Protein AF-A0A960X6C3-F1 (afdb_monomer)

Foldseek 3Di:
DQVVVVVVVPVVQPPLVDPQKDWAWAQDPPPRHIDIDIDGLVVQLVLCVVCVVVLCVQLVDHDRSNPVVVCCRPPPDSSNVSQVVQQQNVCSSLQVDNVQSVVVRVCVVVVPDPPPAPFPPPDDDPPDDPPDPDPDPCALVNPVNDDDGDRVDDDPSVVVVVVVSVVSNVVCHPHPVVVVVSVVSPD

Structure (mmCIF, N/CA/C/O backbone):
data_AF-A0A960X6C3-F1
#
_entry.id   AF-A0A960X6C3-F1
#
loop_
_atom_site.group_PDB
_atom_site.id
_atom_site.type_symbol
_atom_site.label_atom_id
_atom_site.label_alt_id
_atom_site.label_comp_id
_atom_site.label_asym_id
_atom_site.label_entity_id
_atom_site.label_seq_id
_atom_site.pdbx_PDB_ins_code
_atom_site.Cartn_x
_atom_site.Cartn_y
_atom_site.Cartn_z
_atom_site.occupancy
_atom_site.B_iso_or_equiv
_atom_site.auth_seq_id
_atom_site.auth_comp_id
_atom_site.auth_asym_id
_atom_site.auth_atom_id
_atom_site.pdbx_PDB_model_num
ATOM 1 N N . GLU A 1 1 ? 10.148 21.134 8.099 1.00 55.72 1 GLU A N 1
ATOM 2 C CA . GLU A 1 1 ? 11.038 20.926 6.929 1.00 55.72 1 GLU A CA 1
ATOM 3 C C . GLU A 1 1 ? 10.458 19.897 5.958 1.00 55.72 1 GLU A C 1
ATOM 5 O O . GLU A 1 1 ? 10.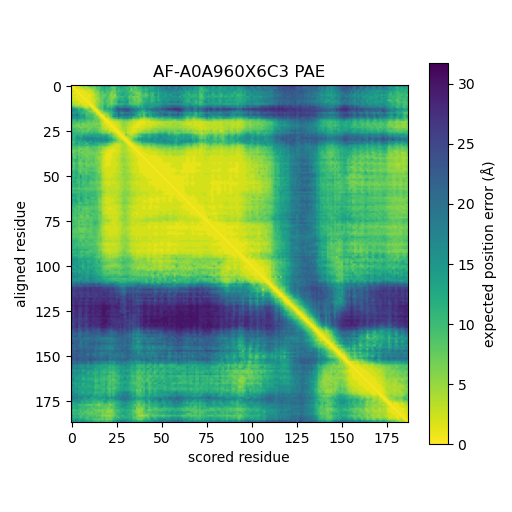271 20.234 4.797 1.00 55.72 1 GLU A O 1
ATOM 10 N N . HIS A 1 2 ? 10.071 18.706 6.432 1.00 54.97 2 HIS A N 1
ATOM 11 C CA . HIS A 1 2 ? 9.421 17.662 5.621 1.00 54.97 2 HIS A CA 1
ATOM 12 C C . HIS A 1 2 ? 8.163 18.127 4.865 1.00 54.97 2 HIS A C 1
ATOM 14 O O . HIS A 1 2 ? 8.056 17.866 3.671 1.00 54.97 2 HIS A O 1
ATOM 20 N N . ASP A 1 3 ? 7.277 18.891 5.507 1.00 64.12 3 ASP A N 1
ATOM 21 C CA . ASP A 1 3 ? 6.064 19.421 4.865 1.00 64.12 3 ASP A CA 1
ATOM 22 C C . ASP A 1 3 ? 6.395 20.343 3.689 1.00 64.12 3 ASP A C 1
ATOM 24 O O . ASP A 1 3 ? 5.756 20.289 2.645 1.00 64.12 3 ASP A O 1
ATOM 28 N N . LYS A 1 4 ? 7.444 21.162 3.827 1.00 69.81 4 LYS A N 1
ATOM 29 C CA . LYS A 1 4 ? 7.881 22.086 2.776 1.00 69.81 4 LYS A CA 1
ATOM 30 C C . LYS A 1 4 ? 8.444 21.327 1.571 1.00 69.81 4 LYS A C 1
ATOM 32 O O . LYS A 1 4 ? 8.110 21.664 0.442 1.00 69.81 4 LYS A O 1
ATOM 37 N N . ILE A 1 5 ? 9.226 20.273 1.818 1.00 68.75 5 ILE A N 1
ATOM 38 C CA . ILE A 1 5 ? 9.758 19.381 0.774 1.00 68.75 5 ILE A CA 1
ATOM 39 C C . ILE A 1 5 ? 8.616 18.652 0.050 1.00 68.75 5 ILE A C 1
ATOM 41 O O . ILE A 1 5 ? 8.628 18.555 -1.175 1.00 68.75 5 ILE A O 1
ATOM 45 N N . TRP A 1 6 ? 7.612 18.171 0.791 1.00 64.56 6 TRP A N 1
ATOM 46 C CA . TRP A 1 6 ? 6.428 17.536 0.210 1.00 64.56 6 TRP A CA 1
ATOM 47 C C . TRP A 1 6 ? 5.637 18.504 -0.676 1.00 64.56 6 TRP A C 1
ATOM 49 O O . TRP A 1 6 ? 5.315 18.169 -1.813 1.00 64.56 6 TRP A O 1
ATOM 59 N N . GLN A 1 7 ? 5.384 19.725 -0.195 1.00 69.00 7 GLN A N 1
ATOM 60 C CA . GLN A 1 7 ? 4.676 20.754 -0.961 1.00 69.00 7 GLN A CA 1
ATOM 61 C C . GLN A 1 7 ? 5.445 21.169 -2.222 1.00 69.00 7 GLN A C 1
ATOM 63 O O .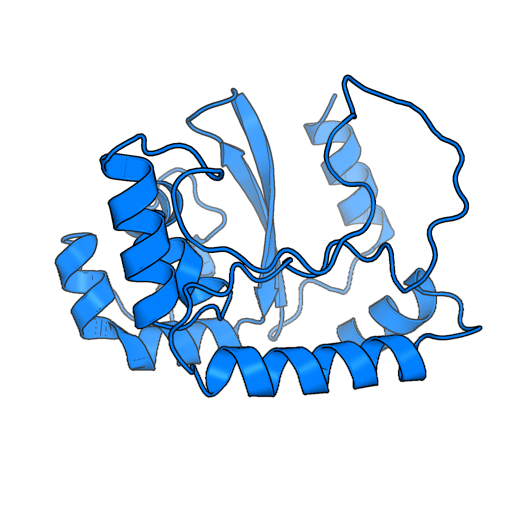 GLN A 1 7 ? 4.855 21.276 -3.294 1.00 69.00 7 GLN A O 1
ATOM 68 N N . GLU A 1 8 ? 6.767 21.340 -2.136 1.00 71.50 8 GLU A N 1
ATOM 69 C CA . GLU A 1 8 ? 7.608 21.606 -3.310 1.00 71.50 8 GLU A CA 1
ATOM 70 C C . GLU A 1 8 ? 7.569 20.453 -4.318 1.00 71.50 8 GLU A C 1
ATOM 72 O O . GLU A 1 8 ? 7.511 20.691 -5.524 1.00 71.50 8 GLU A O 1
ATOM 77 N N . TRP A 1 9 ? 7.576 19.200 -3.863 1.00 66.00 9 TRP A N 1
ATOM 78 C CA . TRP A 1 9 ? 7.490 18.056 -4.765 1.00 66.00 9 TRP A CA 1
ATOM 79 C C . TRP A 1 9 ? 6.109 17.939 -5.421 1.00 66.00 9 TRP A C 1
ATOM 81 O O . TRP A 1 9 ? 6.041 17.716 -6.632 1.00 66.00 9 TRP A O 1
ATOM 91 N N . ASN A 1 10 ? 5.033 18.161 -4.663 1.00 66.88 10 ASN A N 1
ATOM 92 C CA . ASN A 1 10 ? 3.665 18.155 -5.174 1.00 66.88 10 ASN A CA 1
ATOM 93 C C . ASN A 1 10 ? 3.485 19.241 -6.249 1.00 66.88 10 ASN A C 1
ATOM 95 O O . ASN A 1 10 ? 3.128 18.943 -7.383 1.00 66.88 10 ASN A O 1
ATOM 99 N N . ASN A 1 11 ? 3.881 20.482 -5.955 1.00 67.62 11 ASN A N 1
ATOM 100 C CA . ASN A 1 11 ? 3.757 21.608 -6.888 1.00 67.62 11 ASN A CA 1
ATOM 101 C C . ASN A 1 11 ? 4.542 21.421 -8.199 1.00 67.62 11 ASN A C 1
ATOM 103 O O . ASN A 1 11 ? 4.162 21.980 -9.223 1.00 67.62 11 ASN A O 1
ATOM 10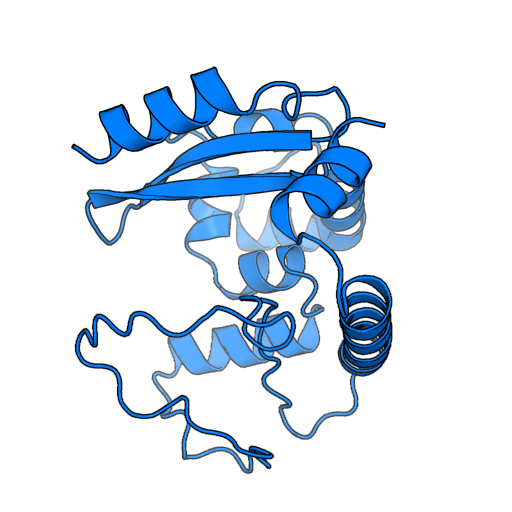7 N N . ASN A 1 12 ? 5.624 20.637 -8.182 1.00 66.31 12 ASN A N 1
ATOM 108 C CA . ASN A 1 12 ? 6.510 20.453 -9.334 1.00 66.31 12 ASN A CA 1
ATOM 109 C C . ASN A 1 12 ? 6.249 19.177 -10.155 1.00 66.31 12 ASN A C 1
ATOM 111 O O . ASN A 1 12 ? 6.861 19.023 -11.212 1.00 66.31 12 ASN A O 1
ATOM 115 N N . ASN A 1 13 ? 5.419 18.235 -9.687 1.00 59.94 13 ASN A N 1
ATOM 116 C CA . ASN A 1 13 ? 5.221 16.939 -10.363 1.00 59.94 13 ASN A CA 1
ATOM 117 C C . ASN A 1 13 ? 3.735 16.551 -10.547 1.00 59.94 13 ASN A C 1
ATOM 119 O O . ASN A 1 13 ? 3.434 15.391 -10.827 1.00 59.94 13 ASN A O 1
ATOM 123 N N . LEU A 1 14 ? 2.804 17.504 -10.430 1.00 55.22 14 LEU A N 1
ATOM 124 C CA . LEU A 1 14 ? 1.385 17.316 -10.758 1.00 55.22 14 LEU A CA 1
ATOM 125 C C . LEU A 1 14 ? 1.202 17.312 -12.285 1.00 55.22 14 LEU A C 1
ATOM 127 O O . LEU A 1 14 ? 1.445 18.323 -12.943 1.00 55.22 14 LEU A O 1
ATOM 131 N N . PRO A 1 15 ? 0.809 16.155 -12.840 1.00 56.41 15 PRO A N 1
ATOM 132 C CA . PRO A 1 15 ? -0.613 15.828 -12.807 1.00 56.41 15 PRO A CA 1
ATOM 133 C C . PRO A 1 15 ? -0.892 14.381 -12.368 1.00 56.41 15 PRO A C 1
ATOM 135 O O . PRO A 1 15 ? -1.866 13.783 -12.806 1.00 56.41 15 PRO A O 1
ATOM 138 N N . ILE A 1 16 ? -0.050 13.798 -11.505 1.00 57.88 16 ILE A N 1
ATOM 139 C CA . ILE A 1 16 ? -0.237 12.404 -11.056 1.00 57.88 16 ILE A CA 1
ATOM 140 C C . ILE A 1 16 ? -1.559 12.225 -10.284 1.00 57.88 16 ILE A C 1
ATOM 142 O O . ILE A 1 16 ? -2.129 11.140 -10.307 1.00 57.88 16 ILE A O 1
ATOM 146 N N . ASN A 1 17 ? -2.083 13.281 -9.649 1.00 57.31 17 ASN A N 1
ATOM 147 C CA . ASN A 1 17 ? -3.384 13.238 -8.982 1.00 57.31 17 ASN A CA 1
ATOM 148 C C . ASN A 1 17 ? -4.507 13.264 -10.038 1.00 57.31 17 ASN A C 1
ATOM 150 O O . ASN A 1 17 ? -4.992 14.321 -10.444 1.00 57.31 17 ASN A O 1
ATOM 154 N N . SER A 1 18 ? -4.846 12.079 -10.534 1.00 64.44 18 SER A N 1
ATOM 155 C CA . SER A 1 18 ? -5.830 11.817 -11.586 1.00 64.44 18 SER A CA 1
ATOM 156 C C . SER A 1 18 ? -6.917 10.888 -11.042 1.00 64.44 18 SER A C 1
ATOM 158 O O . SER A 1 18 ? -6.800 10.375 -9.934 1.00 64.44 18 SER A O 1
ATOM 160 N N . GLN A 1 19 ? -7.965 10.600 -11.823 1.00 67.00 19 GLN A N 1
ATOM 161 C CA . GLN A 1 19 ? -8.976 9.606 -11.421 1.00 67.00 19 GLN A CA 1
ATOM 162 C C . GLN A 1 19 ? -8.373 8.221 -11.104 1.00 67.00 19 GLN A C 1
ATOM 164 O O . GLN A 1 19 ? -8.983 7.443 -10.374 1.00 67.00 19 GLN A O 1
ATOM 169 N N . ALA A 1 20 ? -7.194 7.902 -11.650 1.00 81.19 20 ALA A N 1
ATOM 170 C CA . ALA A 1 20 ? -6.561 6.596 -11.502 1.00 81.19 20 ALA A CA 1
ATOM 171 C C . ALA A 1 20 ? -5.556 6.517 -10.344 1.00 81.19 20 ALA A C 1
ATOM 173 O O . ALA A 1 20 ? -5.268 5.411 -9.884 1.00 81.19 20 ALA A O 1
ATOM 174 N N . TYR A 1 21 ? -5.021 7.645 -9.866 1.00 85.00 21 TYR A N 1
ATOM 175 C CA . TYR A 1 21 ? -3.950 7.644 -8.872 1.00 85.00 21 TYR A CA 1
ATOM 176 C C . TYR A 1 21 ? -4.149 8.705 -7.794 1.00 85.00 21 TYR A C 1
ATOM 178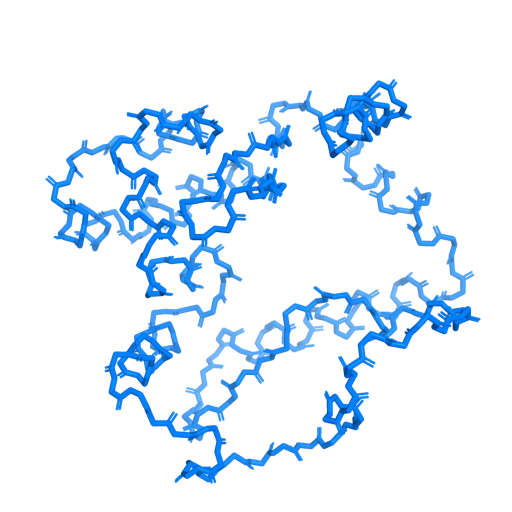 O O . TYR A 1 21 ? -4.384 9.872 -8.098 1.00 85.00 21 TYR A O 1
ATOM 186 N N . ILE A 1 22 ? -3.962 8.298 -6.538 1.00 84.94 22 ILE A N 1
ATOM 187 C CA . ILE A 1 22 ? -3.914 9.187 -5.376 1.00 84.94 22 ILE A CA 1
ATOM 188 C C . ILE A 1 22 ? -2.481 9.249 -4.873 1.00 84.94 22 ILE A C 1
ATOM 190 O O . ILE A 1 22 ? -1.810 8.236 -4.680 1.00 84.94 22 ILE A O 1
ATOM 194 N N . LEU A 1 23 ? -2.029 10.468 -4.622 1.00 84.69 23 LEU A N 1
ATOM 195 C CA . LEU A 1 23 ? -0.720 10.763 -4.077 1.00 84.69 23 LEU A CA 1
ATOM 196 C C . LEU A 1 23 ? -0.906 11.694 -2.886 1.00 84.69 23 LEU A C 1
ATOM 198 O O . LEU A 1 23 ? -1.291 12.850 -3.041 1.00 84.69 23 LEU A O 1
ATOM 202 N N . THR A 1 24 ? -0.678 11.172 -1.688 1.00 85.50 24 THR A N 1
ATOM 203 C CA . THR A 1 24 ? -0.960 11.876 -0.437 1.00 85.50 24 THR A CA 1
ATOM 204 C C . THR A 1 24 ? 0.134 11.628 0.593 1.00 85.50 24 THR A C 1
ATOM 206 O O . THR A 1 24 ? 1.012 10.790 0.400 1.00 85.50 24 THR A O 1
ATOM 209 N N . ALA A 1 25 ? 0.110 12.380 1.684 1.00 84.56 25 ALA A N 1
ATOM 210 C CA . ALA A 1 25 ? 0.976 12.160 2.828 1.00 84.56 25 ALA A CA 1
ATOM 211 C C . ALA A 1 25 ? 0.121 12.086 4.089 1.00 84.56 25 ALA A C 1
ATOM 213 O O . ALA A 1 25 ? -0.821 12.858 4.252 1.00 84.56 25 ALA A O 1
ATOM 214 N N . ARG A 1 26 ? 0.475 11.171 4.988 1.00 84.44 26 ARG A N 1
ATOM 215 C CA . ARG A 1 26 ? -0.184 10.996 6.286 1.00 84.44 26 ARG A CA 1
ATOM 216 C C . ARG A 1 26 ? 0.833 11.012 7.414 1.00 84.44 26 ARG A C 1
ATOM 218 O O . ARG A 1 26 ? 2.010 10.718 7.199 1.00 84.44 26 ARG A O 1
ATOM 225 N N . ALA A 1 27 ? 0.394 11.358 8.617 1.00 78.81 27 ALA A N 1
ATOM 226 C CA . ALA A 1 27 ? 1.267 11.309 9.780 1.00 78.81 27 ALA A CA 1
ATOM 227 C C . ALA A 1 27 ? 1.540 9.844 10.158 1.00 78.81 27 ALA A C 1
ATOM 229 O O . ALA A 1 27 ? 0.634 9.014 10.194 1.00 78.81 27 ALA A O 1
ATOM 230 N N . SER A 1 28 ? 2.804 9.512 10.414 1.00 68.56 28 SER A N 1
ATOM 231 C CA . SER A 1 28 ? 3.178 8.232 11.008 1.00 68.56 28 SER A CA 1
ATOM 232 C C . SER A 1 28 ? 2.970 8.306 12.516 1.00 68.56 28 SER A C 1
ATOM 234 O O . SER A 1 28 ? 3.645 9.089 13.193 1.00 68.56 28 SER A O 1
ATOM 236 N N . ASN A 1 29 ? 2.105 7.435 13.037 1.00 60.00 29 ASN A N 1
ATOM 237 C CA . ASN A 1 29 ? 1.846 7.310 14.474 1.00 60.00 29 ASN A CA 1
ATOM 238 C C . ASN A 1 29 ? 3.117 6.931 15.260 1.00 60.00 29 ASN A C 1
ATOM 240 O O . ASN A 1 29 ? 3.277 7.325 16.410 1.00 60.00 29 ASN A O 1
ATOM 244 N N . CYS A 1 30 ? 4.065 6.228 14.629 1.00 53.41 30 CYS A N 1
ATOM 245 C CA . CYS A 1 30 ? 5.245 5.682 15.307 1.00 53.41 30 CYS A CA 1
ATOM 246 C C . CYS A 1 30 ? 6.453 6.630 15.359 1.00 53.41 30 CYS A C 1
ATOM 248 O O . CYS A 1 30 ? 7.343 6.437 16.181 1.00 53.41 30 CYS A O 1
ATOM 250 N N . SER A 1 31 ? 6.551 7.607 14.452 1.00 57.66 31 SER A N 1
ATOM 251 C CA . SER A 1 31 ? 7.806 8.355 14.252 1.00 57.66 31 SER A CA 1
ATOM 252 C C . SER A 1 31 ? 7.657 9.873 14.203 1.00 57.66 31 SER A C 1
ATOM 254 O O . SER A 1 31 ? 8.667 10.572 14.103 1.00 57.66 31 SER A O 1
ATOM 256 N N . GLY A 1 32 ? 6.424 10.396 14.223 1.00 61.78 32 GLY A N 1
ATOM 257 C CA . GLY A 1 32 ? 6.154 11.823 14.010 1.00 61.78 32 GLY A CA 1
ATOM 258 C C . GLY A 1 32 ? 6.572 12.325 12.620 1.00 61.78 32 GLY A C 1
ATOM 259 O O . GLY A 1 32 ? 6.615 13.530 12.382 1.00 61.78 32 GLY A O 1
ATOM 260 N N . ARG A 1 33 ? 6.917 11.416 11.698 1.00 69.81 33 ARG A N 1
ATOM 261 C CA . ARG A 1 33 ? 7.299 11.724 10.315 1.00 69.81 33 ARG A CA 1
ATOM 262 C C . ARG A 1 33 ? 6.095 11.593 9.395 1.00 69.81 33 ARG A C 1
ATOM 264 O O . ARG A 1 33 ? 5.197 10.794 9.647 1.00 69.81 33 ARG A O 1
ATOM 271 N N . LEU A 1 34 ? 6.108 12.334 8.294 1.00 70.12 34 LEU A N 1
ATOM 272 C CA . LEU A 1 34 ? 5.155 12.119 7.214 1.00 70.12 34 LEU A CA 1
ATOM 273 C C . LEU A 1 34 ? 5.526 10.862 6.424 1.00 70.12 34 LEU A C 1
ATOM 275 O O . LEU A 1 34 ? 6.668 10.703 5.991 1.00 70.12 34 LEU A O 1
ATOM 279 N N . MET A 1 35 ? 4.541 9.997 6.219 1.00 77.19 35 MET A N 1
ATOM 280 C CA . MET A 1 35 ? 4.597 8.875 5.296 1.00 77.19 35 MET A CA 1
ATOM 281 C C . MET A 1 35 ? 3.917 9.286 3.993 1.00 77.19 35 MET A C 1
ATOM 283 O O . MET A 1 35 ? 2.732 9.615 3.988 1.00 77.19 35 MET A O 1
ATOM 287 N N . GLY A 1 36 ? 4.673 9.271 2.895 1.00 79.12 36 GLY A N 1
ATOM 288 C CA . GLY A 1 36 ? 4.120 9.434 1.554 1.00 79.12 36 GLY A CA 1
ATOM 289 C C . GLY A 1 36 ? 3.409 8.158 1.114 1.00 79.12 36 GLY A C 1
ATOM 290 O O . GLY A 1 36 ? 3.930 7.061 1.299 1.00 79.12 36 GLY A O 1
ATOM 291 N N . VAL A 1 37 ? 2.227 8.311 0.533 1.00 82.12 37 VAL A N 1
ATOM 292 C CA . VAL A 1 37 ? 1.370 7.228 0.061 1.00 82.12 37 VAL A CA 1
ATOM 293 C C . VAL A 1 37 ? 1.039 7.491 -1.402 1.00 82.12 37 VAL A C 1
ATOM 295 O O . VAL A 1 37 ? 0.523 8.552 -1.752 1.00 82.12 37 VAL A O 1
ATOM 298 N N . PHE A 1 38 ? 1.353 6.520 -2.253 1.00 85.19 38 PHE A N 1
ATOM 299 C CA . PHE A 1 38 ? 1.041 6.547 -3.675 1.00 85.19 38 PHE A CA 1
ATOM 300 C C . PHE A 1 38 ? 0.215 5.316 -4.034 1.00 85.19 38 PHE A C 1
ATOM 302 O O . PHE A 1 38 ? 0.632 4.191 -3.767 1.00 85.19 38 PHE A O 1
ATOM 309 N N . VAL A 1 39 ? -0.973 5.534 -4.589 1.00 86.06 39 VAL A N 1
ATOM 310 C CA . VAL A 1 39 ? -2.011 4.511 -4.733 1.00 86.06 39 VAL A CA 1
ATOM 311 C C . VAL A 1 39 ? -2.555 4.545 -6.148 1.00 86.06 39 VAL A C 1
ATOM 313 O O . VAL A 1 39 ? -2.957 5.599 -6.627 1.00 86.06 39 VAL A O 1
ATOM 316 N N . ASN A 1 40 ? -2.625 3.382 -6.790 1.00 88.75 40 ASN A N 1
ATOM 317 C CA . ASN A 1 40 ? -3.475 3.166 -7.957 1.00 88.75 40 ASN A CA 1
ATOM 318 C C . ASN A 1 40 ? -4.893 2.844 -7.458 1.00 88.75 40 ASN A C 1
ATOM 320 O O . ASN A 1 40 ? -5.101 1.809 -6.822 1.00 88.75 40 ASN A O 1
ATOM 324 N N . VAL A 1 41 ? -5.848 3.741 -7.709 1.00 88.81 41 VAL A N 1
ATOM 325 C CA . VAL A 1 41 ? -7.214 3.671 -7.169 1.00 88.81 41 VAL A CA 1
ATOM 326 C C . VAL A 1 41 ? -7.955 2.421 -7.657 1.00 88.81 41 VAL A C 1
ATOM 328 O O . VAL A 1 41 ? -8.409 1.663 -6.799 1.00 88.81 41 VAL A O 1
ATOM 331 N N . PRO A 1 42 ? -8.036 2.117 -8.972 1.00 88.56 42 PRO A N 1
ATOM 332 C CA . PRO A 1 42 ? -8.677 0.886 -9.441 1.00 88.56 42 PRO A CA 1
ATOM 333 C C . PRO A 1 42 ? -8.103 -0.385 -8.810 1.00 88.56 42 PRO A C 1
ATOM 335 O O . PRO A 1 42 ? -8.856 -1.260 -8.385 1.00 88.56 42 PRO A O 1
ATOM 338 N N . ASN A 1 43 ? -6.774 -0.479 -8.712 1.00 88.38 43 ASN A N 1
ATOM 339 C CA . ASN A 1 43 ? -6.117 -1.647 -8.136 1.00 88.38 43 ASN A CA 1
ATOM 340 C C . ASN A 1 43 ? -6.383 -1.770 -6.630 1.00 88.38 43 ASN A C 1
ATOM 342 O O . ASN A 1 43 ? -6.644 -2.863 -6.137 1.00 88.38 43 ASN A O 1
ATOM 346 N N . MET A 1 44 ? -6.369 -0.652 -5.902 1.00 92.69 44 MET A N 1
ATOM 347 C CA . MET A 1 44 ? -6.688 -0.637 -4.475 1.00 92.69 44 MET A CA 1
ATOM 348 C C . MET A 1 44 ? -8.132 -1.083 -4.223 1.00 92.69 44 MET A C 1
ATOM 350 O O . MET A 1 44 ? -8.363 -1.951 -3.385 1.00 92.69 44 MET A O 1
ATOM 354 N N . ILE A 1 45 ? -9.093 -0.558 -4.993 1.00 93.25 45 ILE A N 1
ATOM 355 C CA . ILE A 1 45 ? -10.499 -0.982 -4.923 1.00 93.25 45 ILE A CA 1
ATOM 356 C C . ILE A 1 45 ? -10.612 -2.484 -5.198 1.00 93.25 45 ILE A C 1
ATOM 358 O O . ILE A 1 45 ? -11.321 -3.184 -4.476 1.00 93.25 45 ILE A O 1
ATOM 362 N N . TYR A 1 46 ? -9.907 -2.992 -6.213 1.00 92.81 46 TYR A N 1
ATOM 363 C CA . TYR A 1 46 ? -9.900 -4.415 -6.544 1.00 92.81 46 TYR A CA 1
ATOM 364 C C . TYR A 1 46 ? -9.376 -5.277 -5.386 1.00 92.81 46 TYR A C 1
ATOM 366 O O . TYR A 1 46 ? -10.063 -6.210 -4.970 1.00 92.81 46 TYR A O 1
ATOM 374 N N . ILE A 1 47 ? -8.211 -4.942 -4.819 1.00 92.38 47 ILE A N 1
ATOM 375 C CA . ILE A 1 47 ? -7.611 -5.686 -3.698 1.00 92.38 47 ILE A CA 1
ATOM 376 C C . ILE A 1 47 ? -8.533 -5.665 -2.474 1.00 92.38 47 ILE A C 1
ATOM 378 O O . ILE A 1 47 ? -8.773 -6.713 -1.869 1.00 92.38 47 ILE A O 1
ATOM 382 N N . LEU A 1 48 ? -9.079 -4.497 -2.130 1.00 95.69 48 LEU A N 1
ATOM 383 C CA . LEU A 1 48 ? -10.008 -4.338 -1.013 1.00 95.69 48 LEU A CA 1
ATOM 384 C C . LEU A 1 48 ? -11.310 -5.113 -1.232 1.00 95.69 48 LEU A C 1
ATOM 386 O O . LEU A 1 48 ? -11.822 -5.711 -0.294 1.00 95.69 48 LEU A O 1
ATOM 390 N N . SER A 1 49 ? -11.825 -5.150 -2.461 1.00 95.25 49 SER A N 1
ATOM 391 C CA . SER A 1 49 ? -13.029 -5.918 -2.802 1.00 95.25 49 SER A CA 1
ATOM 392 C C . SER A 1 49 ? -12.780 -7.423 -2.702 1.00 95.25 49 SER A C 1
ATOM 394 O O . SER A 1 49 ? -13.602 -8.151 -2.150 1.00 95.25 49 SER A O 1
ATOM 396 N N . LEU A 1 50 ? -11.628 -7.890 -3.193 1.00 94.31 50 LEU A N 1
ATOM 397 C CA . LEU A 1 50 ? -11.240 -9.299 -3.143 1.00 94.31 50 LEU A CA 1
ATOM 398 C C . LEU A 1 50 ? -11.072 -9.795 -1.697 1.00 94.31 50 LEU A C 1
ATOM 400 O O . LEU A 1 50 ? -11.429 -10.929 -1.390 1.00 94.31 50 LEU A O 1
ATOM 404 N N . ASN A 1 51 ? -10.576 -8.930 -0.809 1.00 94.69 51 ASN A N 1
ATOM 405 C CA . ASN A 1 51 ? -10.280 -9.249 0.589 1.00 94.69 51 ASN A CA 1
ATOM 406 C C . ASN A 1 51 ? -11.272 -8.606 1.577 1.00 94.69 51 ASN A C 1
ATOM 408 O O . ASN A 1 51 ? -10.970 -8.487 2.763 1.00 94.69 51 ASN A O 1
ATOM 412 N N . HIS A 1 52 ? -12.459 -8.198 1.117 1.00 96.19 52 HIS A N 1
ATOM 413 C CA . HIS A 1 52 ? -13.373 -7.320 1.866 1.00 96.19 52 HIS A CA 1
ATOM 414 C C . HIS A 1 52 ? -13.686 -7.826 3.279 1.00 96.19 52 HIS A C 1
ATOM 416 O O . HIS A 1 52 ? -13.404 -7.148 4.265 1.00 96.19 52 HIS A O 1
ATOM 422 N N . LYS A 1 53 ? -14.142 -9.079 3.388 1.00 96.12 53 LYS A N 1
ATOM 423 C CA . LYS A 1 53 ? -14.473 -9.716 4.675 1.00 96.12 53 LYS A CA 1
ATOM 424 C C . LYS A 1 53 ? -13.283 -9.822 5.624 1.00 96.12 53 LYS A C 1
ATOM 426 O O . LYS A 1 53 ? -13.462 -9.757 6.836 1.00 96.12 53 LYS A O 1
ATOM 431 N N . LEU A 1 54 ? -12.086 -10.042 5.081 1.00 95.38 54 LEU A N 1
ATOM 432 C CA . LEU A 1 54 ? -10.872 -10.129 5.883 1.00 95.38 54 LEU A CA 1
ATOM 433 C C . LEU A 1 54 ? -10.558 -8.760 6.489 1.00 95.38 54 LEU A C 1
ATOM 435 O O . LEU A 1 54 ? -10.347 -8.663 7.691 1.00 95.38 54 LEU A O 1
ATOM 439 N N . PHE A 1 55 ? -10.605 -7.701 5.683 1.00 97.00 55 PHE A N 1
ATOM 440 C CA . PHE A 1 55 ? -10.376 -6.342 6.167 1.00 97.00 55 PHE A CA 1
ATOM 441 C C . PHE A 1 55 ? -11.426 -5.910 7.197 1.00 97.00 55 PHE A C 1
ATOM 443 O O . PHE A 1 55 ? -11.045 -5.378 8.237 1.00 97.00 55 PHE A O 1
ATOM 450 N N . GLU A 1 56 ? -12.719 -6.181 6.982 1.00 97.50 56 GLU A N 1
ATOM 451 C CA . GLU A 1 56 ? -13.752 -5.865 7.986 1.00 97.50 56 GLU A CA 1
ATOM 452 C C . GLU A 1 56 ? -13.515 -6.618 9.302 1.00 97.50 56 GLU A C 1
ATOM 454 O O . GLU A 1 56 ? -13.650 -6.047 10.381 1.00 97.50 56 GLU A O 1
ATOM 459 N N . LYS A 1 57 ? -13.111 -7.891 9.226 1.00 96.94 57 LYS A N 1
ATOM 460 C CA . LYS A 1 57 ? -12.818 -8.709 10.407 1.00 96.94 57 LYS A CA 1
ATOM 461 C C . LYS A 1 57 ? -11.616 -8.183 11.192 1.00 96.94 57 LYS A C 1
ATOM 463 O O . LYS A 1 57 ? -11.692 -8.091 12.412 1.00 96.94 57 LYS A O 1
ATOM 468 N N . GLU A 1 58 ? -10.511 -7.890 10.511 1.00 93.88 58 GLU A N 1
ATOM 469 C CA . GLU A 1 58 ? -9.251 -7.510 11.163 1.00 93.88 58 GLU A CA 1
ATOM 470 C C . GLU A 1 58 ? -9.253 -6.044 11.631 1.00 93.88 58 GLU A C 1
ATOM 472 O O . GLU A 1 58 ? -8.571 -5.711 12.596 1.00 93.88 58 GLU A O 1
ATOM 477 N N . THR A 1 59 ? -10.029 -5.164 10.986 1.00 95.75 59 THR A N 1
ATOM 478 C CA . THR A 1 59 ? -10.179 -3.759 11.416 1.00 95.75 59 THR A CA 1
ATOM 479 C C . THR A 1 59 ? -11.355 -3.543 12.370 1.00 95.75 59 THR A C 1
ATOM 481 O O . THR A 1 59 ? -11.357 -2.574 13.122 1.00 95.75 59 THR A O 1
ATOM 484 N N . GLY A 1 60 ? -12.372 -4.410 12.338 1.00 96.19 60 GLY A N 1
ATOM 485 C CA . GLY A 1 60 ? -13.642 -4.198 13.040 1.00 96.19 60 GLY A CA 1
ATOM 486 C C . GLY A 1 60 ? -14.524 -3.106 12.421 1.00 96.19 60 GLY A C 1
ATOM 487 O O . GLY A 1 60 ? -15.562 -2.770 12.992 1.00 96.19 60 GLY A O 1
ATOM 488 N N . VAL A 1 61 ? -14.132 -2.551 11.271 1.00 96.50 61 VAL A N 1
ATOM 489 C CA . VAL A 1 61 ? -14.817 -1.444 10.595 1.00 96.50 61 VAL A CA 1
ATOM 490 C C . VAL A 1 61 ? -15.497 -1.968 9.338 1.00 96.50 61 VAL A C 1
ATOM 492 O O . VAL A 1 61 ? -14.844 -2.556 8.478 1.00 96.50 61 VAL A O 1
ATOM 495 N N . SER A 1 62 ? -16.804 -1.726 9.205 1.00 96.75 62 SER A N 1
ATOM 496 C CA . SER A 1 62 ? -17.494 -1.964 7.935 1.00 96.75 62 SER A CA 1
ATOM 497 C C . SER A 1 62 ? -17.229 -0.820 6.965 1.00 96.75 62 SER A C 1
ATOM 499 O O . SER A 1 62 ? -17.283 0.350 7.348 1.00 96.75 62 SER A O 1
ATOM 501 N N . PHE A 1 63 ? -16.931 -1.152 5.713 1.00 97.12 63 PHE A N 1
ATOM 502 C CA . PHE A 1 63 ? -16.528 -0.168 4.714 1.00 97.12 63 PHE A CA 1
ATOM 503 C C . PHE A 1 63 ? -16.975 -0.561 3.305 1.00 97.12 63 PHE A C 1
ATOM 505 O O . PHE A 1 63 ? -17.178 -1.736 2.994 1.00 97.12 63 PHE A O 1
ATOM 512 N N . ASP A 1 64 ? -17.071 0.437 2.427 1.00 96.44 64 ASP A N 1
ATOM 513 C CA . ASP A 1 64 ? -17.222 0.241 0.986 1.00 96.44 64 ASP A CA 1
ATOM 514 C C . ASP A 1 64 ? -15.852 0.449 0.310 1.00 96.44 64 ASP A C 1
ATOM 516 O O . ASP A 1 64 ? -15.297 1.552 0.403 1.00 96.44 64 ASP A O 1
ATOM 520 N N . PRO A 1 65 ? -15.296 -0.569 -0.383 1.00 94.81 65 PRO A N 1
ATOM 521 C CA . PRO A 1 65 ? -14.016 -0.471 -1.080 1.00 94.81 65 PRO A CA 1
ATOM 522 C C . PRO A 1 65 ? -13.890 0.737 -2.008 1.00 94.81 65 PRO A C 1
ATOM 524 O O . PRO A 1 65 ? -12.795 1.266 -2.165 1.00 94.81 65 PRO A O 1
ATOM 527 N N . LYS A 1 66 ? -14.988 1.181 -2.628 1.00 91.81 66 LYS A N 1
ATOM 528 C CA . LYS A 1 66 ? -14.978 2.297 -3.574 1.00 91.81 66 LYS A CA 1
ATOM 529 C C . LYS A 1 66 ? -14.738 3.634 -2.879 1.00 91.81 66 LYS A C 1
ATOM 531 O O . LYS A 1 66 ? -13.991 4.453 -3.403 1.00 91.81 66 LYS A O 1
ATOM 536 N N . PHE A 1 67 ? -15.369 3.849 -1.729 1.00 93.69 67 PHE A N 1
ATOM 537 C CA . PHE A 1 67 ? -15.317 5.129 -1.020 1.00 93.69 67 PHE A CA 1
ATOM 538 C C . PHE A 1 67 ? -14.148 5.199 -0.042 1.00 93.69 67 PHE A C 1
ATOM 540 O O . PHE A 1 67 ? -13.521 6.246 0.089 1.00 93.69 67 PHE A O 1
ATOM 547 N N . ILE A 1 68 ? -13.787 4.076 0.586 1.00 95.56 68 ILE A N 1
ATOM 548 C CA . ILE A 1 68 ? -12.745 4.074 1.615 1.00 95.56 68 ILE A CA 1
ATOM 549 C C . ILE A 1 68 ? -11.385 4.521 1.067 1.00 95.56 68 ILE A C 1
ATOM 551 O O . ILE A 1 68 ? -10.599 5.130 1.783 1.00 95.56 68 ILE A O 1
ATOM 555 N N . VAL A 1 69 ? -11.100 4.272 -0.215 1.00 92.69 69 VAL A N 1
ATOM 556 C CA . VAL A 1 69 ? -9.828 4.647 -0.858 1.00 92.69 69 VAL A CA 1
ATOM 557 C C . VAL A 1 69 ? -9.613 6.160 -0.881 1.00 92.69 69 VAL A C 1
ATOM 559 O O . VAL A 1 69 ? -8.472 6.611 -0.777 1.00 92.69 69 VAL A O 1
ATOM 562 N N . GLU A 1 70 ? -10.683 6.952 -0.945 1.00 89.62 70 GLU A N 1
ATOM 563 C CA . GLU A 1 70 ? -10.599 8.416 -0.917 1.00 89.62 70 GLU A CA 1
ATOM 564 C C . GLU A 1 70 ? -10.113 8.934 0.448 1.00 89.62 70 GLU A C 1
ATOM 566 O O . GLU A 1 70 ? -9.482 9.988 0.538 1.00 89.62 70 GLU A O 1
ATOM 571 N N . GLU A 1 71 ? -10.317 8.156 1.514 1.00 92.56 71 GLU A N 1
ATOM 572 C CA . GLU A 1 71 ? -9.933 8.514 2.879 1.00 92.56 71 GLU A CA 1
ATOM 573 C C . GLU A 1 71 ? -8.480 8.174 3.232 1.00 92.56 71 GLU A C 1
ATOM 575 O O . GLU A 1 71 ? -8.046 8.452 4.349 1.00 92.56 71 GLU A O 1
ATOM 580 N N . ILE A 1 72 ? -7.693 7.593 2.322 1.00 90.94 72 ILE A N 1
ATOM 581 C CA . ILE A 1 72 ? -6.366 7.031 2.646 1.00 90.94 72 ILE A CA 1
ATOM 582 C C . ILE A 1 72 ? -5.365 8.043 3.231 1.00 90.94 72 ILE A C 1
ATOM 584 O O . ILE A 1 72 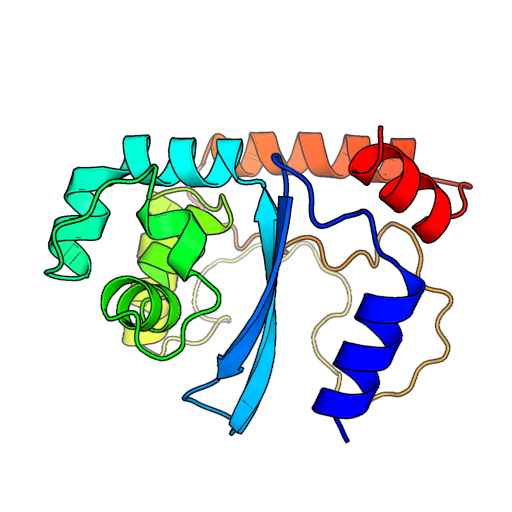? -4.473 7.682 4.007 1.00 90.94 72 ILE A O 1
ATOM 588 N N . GLY A 1 73 ? -5.521 9.323 2.881 1.00 86.75 73 GLY A N 1
ATOM 589 C CA . GLY A 1 73 ? -4.729 10.429 3.431 1.00 86.75 73 GLY A CA 1
ATOM 590 C C . GLY A 1 73 ? -5.261 11.002 4.747 1.00 86.75 73 GLY A C 1
ATOM 591 O O . GLY A 1 73 ? -4.598 11.839 5.355 1.00 86.75 73 GLY A O 1
ATOM 592 N N . SER A 1 74 ? -6.449 10.591 5.188 1.00 88.50 74 SER A N 1
ATOM 593 C CA . SER A 1 74 ? -7.066 11.088 6.411 1.00 88.50 74 SER A CA 1
ATOM 594 C C . SER A 1 74 ? -6.448 10.429 7.641 1.00 88.50 74 SER A C 1
ATOM 596 O O . SER A 1 74 ? -6.529 9.216 7.828 1.00 88.50 74 SER A O 1
ATOM 598 N N . ASN A 1 75 ? -5.888 11.245 8.536 1.00 85.56 75 ASN A N 1
ATOM 599 C CA . ASN A 1 75 ? -5.399 10.770 9.834 1.00 85.56 75 ASN A CA 1
ATOM 600 C C . ASN A 1 75 ? -6.545 10.411 10.801 1.00 85.56 75 ASN A C 1
ATOM 602 O O . ASN A 1 75 ? -6.295 9.815 11.846 1.00 85.56 75 ASN A O 1
ATOM 606 N N . THR A 1 76 ? -7.792 10.775 10.480 1.00 89.94 76 THR A N 1
ATOM 607 C CA . THR A 1 76 ? -8.973 10.455 11.298 1.00 89.94 76 THR A CA 1
ATOM 608 C C . THR A 1 76 ? -9.720 9.217 10.808 1.00 89.94 76 THR A C 1
ATOM 610 O O . THR A 1 76 ? -10.726 8.860 11.410 1.00 89.94 76 THR A O 1
ATOM 613 N N . SER A 1 77 ? -9.277 8.577 9.720 1.00 93.56 77 SER A N 1
ATOM 614 C CA . SER A 1 77 ? -9.919 7.358 9.222 1.00 93.56 77 SER A CA 1
ATOM 615 C C . SER A 1 77 ? -9.526 6.171 10.099 1.00 93.56 77 SER A C 1
ATOM 617 O O . SER A 1 77 ? -8.376 5.727 10.081 1.00 93.56 77 SER A O 1
ATOM 619 N N . GLU A 1 78 ? -10.486 5.665 10.876 1.00 93.75 78 GLU A N 1
ATOM 620 C CA . GLU A 1 78 ? -10.298 4.508 11.761 1.00 93.75 78 GLU A CA 1
ATOM 621 C C . GLU A 1 78 ? -9.823 3.285 10.972 1.00 93.75 78 GLU A C 1
ATOM 623 O O . GLU A 1 78 ? -8.816 2.680 11.329 1.00 93.75 78 GLU A O 1
ATOM 628 N N . PHE A 1 79 ? -10.469 3.007 9.835 1.00 96.25 79 PHE A N 1
ATOM 629 C CA . PHE A 1 79 ? -10.099 1.917 8.936 1.00 96.25 79 PHE A CA 1
ATOM 630 C C . PHE A 1 79 ? -8.623 1.979 8.528 1.00 96.25 79 PHE A C 1
ATOM 632 O O . PHE A 1 79 ? -7.875 1.024 8.736 1.00 96.25 79 PHE A O 1
ATOM 639 N N . TRP A 1 80 ? -8.175 3.108 7.966 1.00 94.19 80 TRP A N 1
ATOM 640 C CA . TRP A 1 80 ? -6.797 3.213 7.489 1.00 94.19 80 TRP A CA 1
ATOM 641 C C . TRP A 1 80 ? -5.792 3.203 8.632 1.00 94.19 80 TRP A C 1
ATOM 643 O O . TRP A 1 80 ? -4.719 2.629 8.479 1.00 94.19 80 TRP A O 1
ATOM 653 N N . ASN A 1 81 ? -6.123 3.800 9.775 1.00 90.75 81 ASN A N 1
ATOM 654 C CA . ASN A 1 81 ? -5.271 3.727 10.958 1.00 90.75 81 ASN A CA 1
ATOM 655 C C . ASN A 1 81 ? -5.040 2.268 11.378 1.00 90.75 81 ASN A C 1
ATOM 657 O O . ASN A 1 81 ? -3.886 1.866 11.510 1.00 90.75 81 ASN A O 1
ATOM 661 N N . SER A 1 82 ? -6.095 1.451 11.442 1.00 91.50 82 SER A N 1
ATOM 662 C CA . SER A 1 82 ? -5.973 0.014 11.711 1.00 91.50 82 SER A CA 1
ATOM 663 C C . SER A 1 82 ? -5.175 -0.726 10.634 1.00 91.50 82 SER A C 1
ATOM 665 O O . SER A 1 82 ? -4.328 -1.554 10.956 1.00 91.50 82 SER A O 1
ATOM 667 N N . VAL A 1 83 ? -5.393 -0.418 9.351 1.00 92.00 83 VAL A N 1
ATOM 668 C CA . VAL A 1 83 ? -4.665 -1.057 8.241 1.00 92.00 83 VAL A CA 1
ATOM 669 C C . VAL A 1 83 ? -3.165 -0.767 8.294 1.00 92.00 83 VAL A C 1
ATOM 671 O O . VAL A 1 83 ? -2.366 -1.677 8.100 1.00 92.00 83 VAL A O 1
ATOM 674 N N . PHE A 1 84 ? -2.757 0.478 8.549 1.00 86.75 84 PHE A N 1
ATOM 675 C CA . PHE A 1 84 ? -1.334 0.839 8.581 1.00 86.75 84 PHE A CA 1
ATOM 676 C C . PHE A 1 84 ? -0.606 0.347 9.836 1.00 86.75 84 PHE A C 1
ATOM 678 O O . PHE A 1 84 ? 0.619 0.228 9.810 1.00 86.75 84 PHE A O 1
ATOM 685 N N . GLU A 1 85 ? -1.336 0.050 10.909 1.00 84.00 85 GLU A N 1
ATOM 686 C CA . GLU A 1 85 ? -0.793 -0.564 12.126 1.00 84.00 85 GLU A CA 1
ATOM 687 C C . GLU A 1 85 ? -0.766 -2.098 12.049 1.00 84.00 85 GLU A C 1
ATOM 689 O O . GLU A 1 85 ? -0.042 -2.742 12.805 1.00 84.00 85 GLU A O 1
ATOM 694 N N . ASN A 1 86 ? -1.496 -2.690 11.100 1.00 83.81 86 ASN A N 1
ATOM 695 C CA . ASN A 1 86 ? -1.566 -4.129 10.897 1.00 83.81 86 ASN A CA 1
ATOM 696 C C . ASN A 1 86 ? -0.691 -4.564 9.705 1.00 83.81 86 ASN A C 1
ATOM 698 O O . ASN A 1 86 ? -1.047 -4.391 8.535 1.00 83.81 86 ASN A O 1
ATOM 702 N N . HIS A 1 87 ? 0.458 -5.184 9.994 1.00 81.31 87 HIS A N 1
ATOM 703 C CA . HIS A 1 87 ? 1.402 -5.624 8.961 1.00 81.31 87 HIS A CA 1
ATOM 704 C C . HIS A 1 87 ? 0.825 -6.684 8.020 1.00 81.31 87 HIS A C 1
ATOM 706 O O . HIS A 1 87 ? 1.247 -6.755 6.862 1.00 81.31 87 HIS A O 1
ATOM 712 N N . TYR A 1 88 ? -0.147 -7.474 8.481 1.00 86.00 88 TYR A N 1
ATOM 713 C CA . TYR A 1 88 ? -0.844 -8.439 7.641 1.00 86.00 88 TYR A CA 1
ATOM 714 C C . TYR A 1 88 ? -1.655 -7.730 6.550 1.00 86.00 88 TYR A C 1
ATOM 716 O O . TYR A 1 88 ? -1.476 -8.002 5.362 1.00 86.00 88 TYR A O 1
ATOM 724 N N . LEU A 1 89 ? -2.493 -6.765 6.933 1.00 88.81 89 LEU A N 1
ATOM 725 C CA . LEU A 1 89 ? -3.321 -6.018 5.984 1.00 88.81 89 LEU A CA 1
ATOM 726 C C . LEU A 1 89 ? -2.465 -5.177 5.037 1.00 88.81 89 LEU A C 1
ATOM 728 O O . LEU A 1 89 ? -2.686 -5.187 3.825 1.00 88.81 89 LEU A O 1
ATOM 732 N N . LEU A 1 90 ? -1.441 -4.505 5.569 1.00 85.75 90 LEU A N 1
ATOM 733 C CA . LEU A 1 90 ? -0.509 -3.730 4.758 1.00 85.75 90 LEU A CA 1
ATOM 734 C C . LEU A 1 90 ? 0.217 -4.609 3.731 1.00 85.75 90 LEU A C 1
ATOM 736 O O . LEU A 1 90 ? 0.394 -4.196 2.586 1.00 85.75 90 LEU A O 1
ATOM 740 N N . GLY A 1 91 ? 0.602 -5.830 4.109 1.00 81.12 91 GLY A N 1
ATOM 741 C CA . GLY A 1 91 ? 1.256 -6.758 3.194 1.00 81.12 91 GLY A CA 1
ATOM 742 C C . GLY A 1 91 ? 0.368 -7.173 2.019 1.00 81.12 91 GLY A C 1
ATOM 743 O O . GLY A 1 91 ? 0.835 -7.226 0.878 1.00 81.12 91 GLY A O 1
ATOM 744 N N . ILE A 1 92 ? -0.930 -7.372 2.270 1.00 87.25 92 ILE A N 1
ATOM 745 C CA . ILE A 1 92 ? -1.907 -7.675 1.219 1.00 87.25 92 ILE A CA 1
ATOM 746 C C . ILE A 1 92 ? -2.018 -6.499 0.243 1.00 87.25 92 ILE A C 1
ATOM 748 O O . ILE A 1 92 ? -1.981 -6.709 -0.969 1.00 87.25 92 ILE A O 1
ATOM 752 N N . LEU A 1 93 ? -2.086 -5.262 0.748 1.00 87.75 93 LEU A N 1
ATOM 753 C CA . LEU A 1 93 ? -2.153 -4.063 -0.100 1.00 87.75 93 LEU A CA 1
ATOM 754 C C . LEU A 1 93 ? -0.904 -3.860 -0.960 1.00 87.75 93 LEU A C 1
ATOM 756 O O . LEU A 1 93 ? -0.996 -3.340 -2.071 1.00 87.75 93 LEU A O 1
ATOM 760 N N . LEU A 1 94 ? 0.255 -4.283 -0.459 1.00 80.25 94 LEU A N 1
ATOM 761 C CA . LEU A 1 94 ? 1.523 -4.239 -1.185 1.00 80.25 94 LEU A CA 1
ATOM 762 C C . LEU A 1 94 ? 1.681 -5.385 -2.197 1.00 80.25 94 LEU A C 1
ATOM 764 O O . LEU A 1 94 ? 2.687 -5.436 -2.902 1.00 80.25 94 LEU A O 1
ATOM 768 N N . GLY A 1 95 ? 0.695 -6.282 -2.298 1.00 76.00 95 GLY A N 1
ATOM 769 C CA . GLY A 1 95 ? 0.698 -7.380 -3.260 1.00 76.00 95 GLY A CA 1
ATOM 770 C C . GLY A 1 95 ? 1.521 -8.590 -2.821 1.00 76.00 95 GLY A C 1
ATOM 771 O O . GLY A 1 95 ? 1.874 -9.412 -3.660 1.00 76.00 95 GLY A O 1
ATOM 772 N N . TYR A 1 96 ? 1.822 -8.745 -1.527 1.00 72.69 96 TYR A N 1
ATOM 773 C CA . TYR A 1 96 ? 2.539 -9.932 -1.039 1.00 72.69 96 TYR A CA 1
ATOM 774 C C . TYR A 1 96 ? 1.660 -11.184 -0.942 1.00 72.69 96 TYR A C 1
ATOM 776 O O . TYR A 1 96 ? 2.165 -12.262 -0.631 1.00 72.69 96 TYR A O 1
ATOM 784 N N . GLY A 1 97 ? 0.358 -11.058 -1.201 1.00 75.44 97 GLY A N 1
ATOM 785 C CA . GLY A 1 97 ? -0.601 -12.146 -1.054 1.00 75.44 97 GLY A CA 1
ATOM 786 C C . GLY A 1 97 ? -0.898 -12.470 0.411 1.00 75.44 97 GLY A C 1
ATOM 787 O O . GLY A 1 97 ? -0.193 -12.054 1.333 1.00 75.44 97 GLY A O 1
ATOM 788 N N . GLU A 1 98 ? -1.975 -13.216 0.636 1.00 78.06 98 GLU A N 1
ATOM 789 C CA . GLU A 1 98 ? -2.477 -13.515 1.980 1.00 78.06 98 GLU A CA 1
ATOM 790 C C . GLU A 1 98 ? -1.442 -14.282 2.822 1.00 78.06 98 GLU A C 1
ATOM 792 O O . GLU A 1 98 ? -1.080 -13.870 3.923 1.00 78.06 98 GLU A O 1
ATOM 797 N N . LYS A 1 99 ? -0.883 -15.367 2.272 1.00 73.94 99 LYS A N 1
ATOM 798 C CA . LYS A 1 99 ? 0.013 -16.270 3.007 1.00 73.94 99 LYS A CA 1
ATOM 799 C C . LYS A 1 99 ? 1.295 -15.584 3.477 1.00 73.94 99 LYS A C 1
ATOM 801 O O . LYS A 1 99 ? 1.638 -15.698 4.651 1.00 73.94 99 LYS A O 1
ATOM 806 N N . ASN A 1 100 ? 1.994 -14.854 2.605 1.00 69.75 100 ASN A N 1
ATOM 807 C CA . ASN A 1 100 ? 3.239 -14.187 3.013 1.00 69.75 100 ASN A CA 1
ATOM 808 C C . ASN A 1 100 ? 2.976 -13.052 3.988 1.00 69.75 100 ASN A C 1
ATOM 810 O O . ASN A 1 100 ? 3.758 -12.851 4.915 1.00 69.75 100 ASN A O 1
ATOM 814 N N . SER A 1 101 ? 1.871 -12.334 3.798 1.00 79.62 101 SER A N 1
ATOM 815 C CA . SER A 1 101 ? 1.497 -11.246 4.692 1.00 79.62 101 SER A CA 1
ATOM 816 C C . SER A 1 101 ? 1.183 -11.776 6.093 1.00 79.62 101 SER A C 1
ATOM 818 O O . SER A 1 101 ? 1.639 -11.199 7.078 1.00 79.62 101 SER A O 1
ATOM 820 N N . PHE A 1 102 ? 0.486 -12.914 6.190 1.00 78.31 102 PHE A N 1
ATOM 821 C CA . PHE A 1 102 ? 0.215 -13.581 7.462 1.00 78.31 102 PHE A CA 1
ATOM 822 C C . PHE A 1 102 ? 1.506 -14.042 8.150 1.00 78.31 102 PHE A C 1
ATOM 824 O O . PHE A 1 102 ? 1.712 -13.755 9.327 1.00 78.31 102 PHE A O 1
ATOM 831 N N . ILE A 1 103 ? 2.405 -14.712 7.418 1.00 72.62 103 ILE A N 1
ATOM 832 C CA . ILE A 1 103 ? 3.673 -15.207 7.979 1.00 72.62 103 ILE A CA 1
ATOM 833 C C . ILE A 1 103 ? 4.551 -14.043 8.449 1.00 72.62 103 ILE A C 1
ATOM 835 O O . ILE A 1 103 ? 5.152 -14.114 9.522 1.00 72.62 103 ILE A O 1
ATOM 839 N N . PHE A 1 104 ? 4.612 -12.956 7.675 1.00 72.69 104 PHE A N 1
ATOM 840 C CA . PHE A 1 104 ? 5.343 -11.756 8.065 1.00 72.69 104 PHE A CA 1
ATOM 841 C C . PHE A 1 104 ? 4.765 -11.140 9.343 1.00 72.69 104 PHE A C 1
ATOM 843 O O . PHE A 1 104 ? 5.523 -10.851 10.266 1.00 72.69 104 PHE A O 1
ATOM 850 N N . ASN A 1 105 ? 3.440 -10.991 9.424 1.00 77.06 105 ASN A N 1
ATOM 851 C CA . ASN A 1 105 ? 2.777 -10.453 10.609 1.00 77.06 105 ASN A CA 1
ATOM 852 C C . ASN A 1 105 ? 3.022 -11.318 11.850 1.00 77.06 105 ASN A C 1
ATOM 854 O O . ASN A 1 105 ? 3.500 -10.806 12.857 1.00 77.06 105 ASN A O 1
ATOM 858 N N . TRP A 1 106 ? 2.792 -12.632 11.747 1.00 73.25 106 TRP A N 1
ATOM 859 C CA . TRP A 1 106 ? 3.042 -13.586 12.832 1.00 73.25 106 TRP A CA 1
ATOM 860 C C . TRP A 1 106 ? 4.475 -13.486 13.357 1.00 73.25 106 TRP A C 1
ATOM 862 O O . TRP A 1 106 ? 4.716 -13.499 14.561 1.00 73.25 106 TRP A O 1
ATOM 872 N N . LYS A 1 107 ? 5.440 -13.330 12.452 1.00 69.44 107 LYS A N 1
ATOM 873 C CA . LYS A 1 107 ? 6.843 -13.184 12.816 1.00 69.44 107 LYS A CA 1
ATOM 874 C C . LYS A 1 107 ? 7.138 -11.865 13.537 1.00 69.44 107 LYS A C 1
ATOM 876 O O . LYS A 1 107 ? 7.894 -11.874 14.508 1.00 69.44 107 LYS A O 1
ATOM 881 N N . VAL A 1 108 ? 6.590 -10.746 13.052 1.00 69.06 108 VAL A N 1
ATOM 882 C CA . VAL A 1 108 ? 6.747 -9.435 13.704 1.00 69.06 108 VAL A CA 1
ATOM 883 C C . VAL A 1 108 ? 6.153 -9.476 15.111 1.00 69.06 108 VAL A C 1
ATOM 885 O O . VAL A 1 108 ? 6.815 -9.057 16.057 1.00 69.06 108 VAL A O 1
ATOM 888 N N . GLU A 1 109 ? 4.965 -10.060 15.268 1.00 73.25 109 GLU A N 1
ATOM 889 C CA . GLU A 1 109 ? 4.325 -10.260 16.574 1.00 73.25 109 GLU A CA 1
ATOM 890 C C . GLU A 1 109 ? 5.154 -11.169 17.492 1.00 73.25 109 GLU A C 1
ATOM 892 O O . GLU A 1 109 ? 5.341 -10.867 18.669 1.00 73.25 109 GLU A O 1
ATOM 897 N N . ALA A 1 110 ? 5.72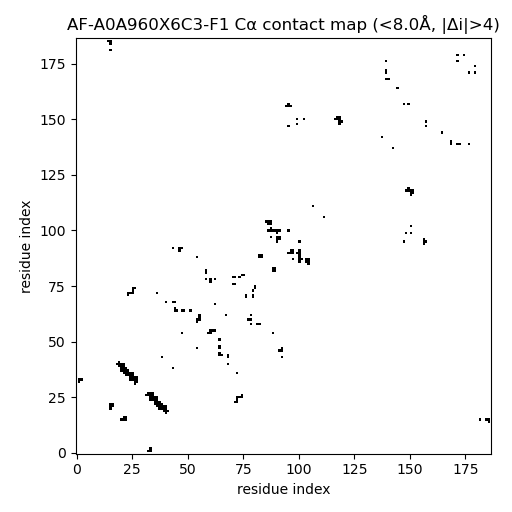3 -12.249 16.950 1.00 69.62 110 ALA A N 1
ATOM 898 C CA . ALA A 1 110 ? 6.580 -13.175 17.686 1.00 69.62 110 ALA A CA 1
ATOM 899 C C . ALA A 1 110 ? 7.993 -12.628 17.973 1.00 69.62 110 ALA A C 1
ATOM 901 O O . ALA A 1 110 ? 8.776 -13.304 18.640 1.00 69.62 110 ALA A O 1
ATOM 902 N N . SER A 1 111 ? 8.341 -11.426 17.486 1.00 65.56 111 SER A N 1
ATOM 903 C CA . SER A 1 111 ? 9.677 -10.816 17.619 1.00 65.56 111 SER A CA 1
ATOM 904 C C . SER A 1 111 ? 10.835 -11.732 17.181 1.00 65.56 111 SER A C 1
ATOM 906 O O . SER A 1 111 ? 11.945 -11.620 17.699 1.00 65.56 111 SER A O 1
ATOM 908 N N . MET A 1 112 ? 10.594 -12.652 16.240 1.00 58.34 112 MET A N 1
ATOM 909 C CA . MET A 1 112 ? 11.615 -13.616 15.810 1.00 58.34 112 MET A CA 1
ATOM 910 C C . MET A 1 112 ? 12.632 -12.955 14.877 1.00 58.34 112 MET A C 1
ATOM 912 O O . MET A 1 112 ? 12.267 -12.210 13.959 1.00 58.34 112 MET A O 1
ATOM 916 N N . ASP A 1 113 ? 13.913 -13.265 15.069 1.00 54.22 113 ASP A N 1
ATOM 917 C CA . ASP A 1 113 ? 14.988 -12.680 14.272 1.00 54.22 113 ASP A CA 1
ATOM 918 C C . ASP A 1 113 ? 14.914 -13.146 12.800 1.00 54.22 113 ASP A C 1
ATOM 920 O O . ASP A 1 113 ? 14.529 -14.272 12.474 1.00 54.22 113 ASP A O 1
ATOM 924 N N . PHE A 1 114 ? 15.288 -12.276 11.857 1.00 49.72 114 PHE A N 1
ATOM 925 C CA . PHE A 1 114 ? 15.331 -12.592 10.421 1.00 49.72 114 PHE A CA 1
ATOM 926 C C . PHE A 1 114 ? 16.368 -13.646 10.039 1.00 49.72 114 PHE A C 1
ATOM 928 O O . PHE A 1 114 ? 16.389 -14.045 8.875 1.00 49.72 114 PHE A O 1
ATOM 935 N N . GLN A 1 115 ? 17.192 -14.095 10.980 1.00 48.47 115 GLN A N 1
ATOM 936 C CA . GLN A 1 115 ? 18.215 -15.112 10.760 1.00 48.47 115 GLN A CA 1
ATOM 937 C C . GLN A 1 115 ? 17.758 -16.540 11.113 1.00 48.47 115 GLN A C 1
ATOM 939 O O . GLN A 1 115 ? 18.414 -17.486 10.694 1.00 48.47 115 GLN A O 1
ATOM 944 N N . GLU A 1 116 ? 16.645 -16.720 11.837 1.00 40.66 116 GLU A N 1
ATOM 945 C CA . GLU A 1 116 ? 16.250 -18.034 12.389 1.00 40.66 116 GLU A CA 1
ATOM 946 C C . GLU A 1 116 ? 15.362 -18.894 11.474 1.00 40.66 116 GLU A C 1
ATOM 948 O O . GLU A 1 116 ? 15.110 -20.063 11.763 1.00 40.66 116 GLU A O 1
ATOM 953 N N . LEU A 1 117 ? 14.900 -18.354 10.348 1.00 42.44 117 LEU A N 1
ATOM 954 C CA . LEU A 1 117 ? 14.195 -19.126 9.323 1.00 42.44 117 LEU A CA 1
ATOM 955 C C . LEU A 1 1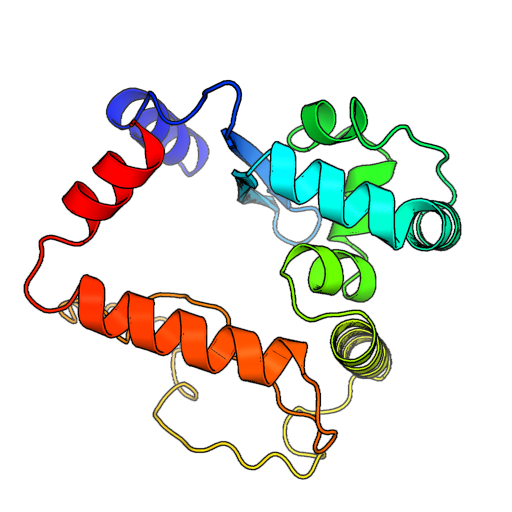17 ? 15.179 -19.491 8.201 1.00 42.44 117 LEU A C 1
ATOM 957 O O . LEU A 1 117 ? 16.083 -18.700 7.914 1.00 42.44 117 LEU A O 1
ATOM 961 N N . PRO A 1 118 ? 15.018 -20.653 7.538 1.00 37.25 118 PRO A N 1
ATOM 962 C CA . PRO A 1 118 ? 15.889 -21.100 6.455 1.00 37.25 118 PRO A CA 1
ATOM 963 C C . PRO A 1 118 ? 15.619 -20.260 5.200 1.00 37.25 118 PRO A C 1
ATOM 965 O O . PRO A 1 118 ? 14.971 -20.690 4.250 1.00 37.25 118 PRO A O 1
ATOM 968 N N . PHE A 1 119 ? 16.073 -19.013 5.219 1.00 42.34 119 PHE A N 1
ATOM 969 C CA . PHE A 1 119 ? 16.014 -18.114 4.086 1.00 42.34 119 PHE A CA 1
ATOM 970 C C . PHE A 1 119 ? 17.237 -18.355 3.212 1.00 42.34 119 PHE A C 1
ATOM 972 O O . PHE A 1 119 ? 18.360 -18.022 3.593 1.00 42.34 119 PHE A O 1
ATOM 979 N N . GLU A 1 120 ? 17.031 -18.837 1.990 1.00 35.94 120 GLU A N 1
ATOM 980 C CA . GLU A 1 120 ? 18.009 -18.604 0.932 1.00 35.94 120 GLU A CA 1
ATOM 981 C C . GLU A 1 120 ? 17.943 -17.125 0.537 1.00 35.94 120 GLU A C 1
ATOM 983 O O . GLU A 1 120 ? 17.276 -16.728 -0.420 1.00 35.94 120 GLU A O 1
ATOM 988 N N . ARG A 1 121 ? 18.645 -16.277 1.295 1.00 39.19 121 ARG A N 1
ATOM 989 C CA . ARG A 1 121 ? 19.031 -14.957 0.802 1.00 39.19 121 ARG A CA 1
ATOM 990 C C . ARG A 1 121 ? 20.014 -15.186 -0.341 1.00 39.19 121 ARG A C 1
ATOM 992 O O . ARG A 1 121 ? 21.208 -15.376 -0.121 1.00 39.19 121 ARG A O 1
ATOM 999 N N . LYS A 1 122 ? 19.532 -15.184 -1.583 1.00 35.25 122 LYS A N 1
ATOM 1000 C CA . LYS A 1 122 ? 20.421 -14.934 -2.721 1.00 35.25 122 LYS A CA 1
ATOM 1001 C C . LYS A 1 122 ? 20.812 -13.452 -2.637 1.00 35.25 122 LYS A C 1
ATOM 1003 O O . LYS A 1 122 ? 20.015 -12.589 -2.983 1.00 35.25 122 LYS A O 1
ATOM 1008 N N . ASN A 1 123 ? 21.976 -13.219 -2.023 1.00 39.00 123 ASN A N 1
ATOM 1009 C CA . ASN A 1 123 ? 22.626 -11.940 -1.691 1.00 39.00 123 ASN A CA 1
ATOM 1010 C C . ASN A 1 123 ? 22.533 -10.896 -2.830 1.00 39.00 123 ASN A C 1
ATOM 1012 O O . ASN A 1 123 ? 22.412 -11.264 -3.993 1.00 39.00 123 ASN A O 1
ATOM 1016 N N . GLU A 1 124 ? 22.538 -9.588 -2.559 1.00 37.59 124 GLU A N 1
ATOM 1017 C CA . GLU A 1 124 ? 23.765 -8.813 -2.293 1.00 37.59 124 GLU A CA 1
ATOM 1018 C C . GLU A 1 124 ? 23.481 -7.525 -1.472 1.00 37.59 124 GLU A C 1
ATOM 1020 O O . GLU A 1 124 ? 22.588 -6.743 -1.788 1.00 37.59 124 GLU A O 1
ATOM 1025 N N . ASP A 1 125 ? 24.285 -7.310 -0.422 1.00 35.94 125 ASP A N 1
ATOM 1026 C CA . ASP A 1 125 ? 24.655 -6.009 0.172 1.00 35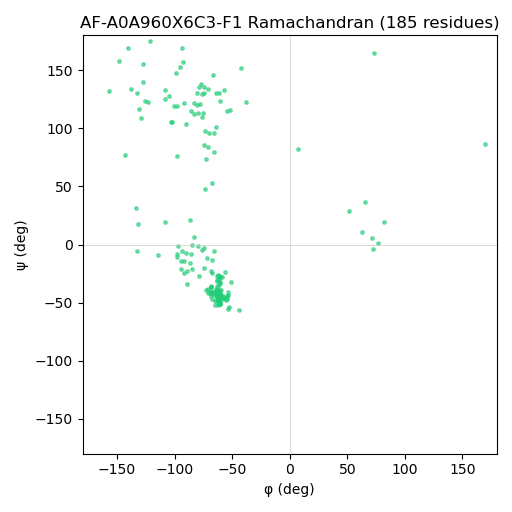.94 125 ASP A CA 1
ATOM 1027 C C . ASP A 1 125 ? 23.606 -5.099 0.854 1.00 35.94 125 ASP A C 1
ATOM 1029 O O . ASP A 1 125 ? 23.745 -3.876 0.818 1.00 35.94 125 ASP A O 1
ATOM 1033 N N . CYS A 1 126 ? 22.610 -5.633 1.571 1.00 36.94 126 CYS A N 1
ATOM 1034 C CA . CYS A 1 126 ? 21.710 -4.781 2.380 1.00 36.94 126 CYS A CA 1
ATOM 1035 C C . CYS A 1 126 ? 22.060 -4.677 3.879 1.00 36.94 126 CYS A C 1
ATOM 1037 O O . CYS A 1 126 ? 21.508 -3.833 4.585 1.00 36.94 126 CYS A O 1
ATOM 1039 N N . GLU A 1 127 ? 23.014 -5.459 4.387 1.00 36.38 127 GLU A N 1
ATOM 1040 C CA . GLU A 1 127 ? 23.441 -5.387 5.791 1.00 36.38 127 GLU A CA 1
ATOM 1041 C C . GLU A 1 127 ? 24.706 -4.540 5.945 1.00 36.38 127 GLU A C 1
ATOM 1043 O O . GLU A 1 127 ? 25.806 -5.066 6.095 1.00 36.38 127 GLU A O 1
ATOM 1048 N N . LYS A 1 128 ? 24.534 -3.214 5.865 1.00 36.19 128 LYS A N 1
ATOM 1049 C CA . LYS A 1 128 ? 25.319 -2.167 6.559 1.00 36.19 128 LYS A CA 1
ATOM 1050 C C . LYS A 1 128 ? 24.948 -0.799 5.988 1.00 36.19 128 LYS A C 1
ATOM 1052 O O . LYS A 1 128 ? 25.636 -0.257 5.128 1.00 36.19 128 LYS A O 1
ATOM 1057 N N . SER A 1 129 ? 23.902 -0.175 6.515 1.00 35.06 129 SER A N 1
ATOM 1058 C CA . SER A 1 129 ? 23.773 1.277 6.380 1.00 35.06 129 SER A CA 1
ATOM 1059 C C . SER A 1 129 ? 23.186 1.898 7.638 1.00 35.06 129 SER A C 1
ATOM 1061 O O . SER A 1 129 ? 22.044 2.353 7.669 1.00 35.06 129 SER A O 1
ATOM 1063 N N . GLY A 1 130 ? 24.035 2.016 8.660 1.00 31.53 130 GLY A N 1
ATOM 1064 C CA . GLY A 1 130 ? 24.084 3.293 9.359 1.00 31.53 130 GLY A CA 1
ATOM 1065 C C . GLY A 1 130 ? 24.356 4.360 8.301 1.00 31.53 130 GLY A C 1
ATOM 1066 O O . GLY A 1 130 ? 25.365 4.274 7.615 1.00 31.53 130 GLY A O 1
ATOM 1067 N N . VAL A 1 131 ? 23.383 5.249 8.094 1.00 34.88 131 VAL A N 1
ATOM 1068 C CA . VAL A 1 131 ? 23.403 6.464 7.259 1.00 34.88 131 VAL A CA 1
ATOM 1069 C C . VAL A 1 131 ? 24.674 6.618 6.412 1.00 34.88 131 VAL A C 1
ATOM 1071 O O . VAL A 1 131 ? 25.582 7.361 6.784 1.00 34.88 131 VAL A O 1
ATOM 1074 N N . VAL A 1 132 ? 24.744 5.954 5.252 1.00 28.66 132 VAL A N 1
ATOM 1075 C CA . VAL A 1 132 ? 25.793 6.270 4.279 1.00 28.66 132 VAL A CA 1
ATOM 1076 C C . VAL A 1 132 ? 25.205 7.101 3.156 1.00 28.66 132 VAL A C 1
ATOM 1078 O O . VAL A 1 132 ? 24.481 6.616 2.290 1.00 28.66 132 VAL A O 1
ATOM 1081 N N . ARG A 1 133 ? 25.531 8.398 3.181 1.00 36.41 133 ARG A N 1
ATOM 1082 C CA . ARG A 1 133 ? 25.364 9.313 2.049 1.00 36.41 133 ARG A CA 1
ATOM 1083 C C . ARG A 1 133 ? 26.302 8.873 0.922 1.00 36.41 133 ARG A C 1
ATOM 1085 O O . ARG A 1 133 ? 27.366 9.459 0.741 1.00 36.41 133 ARG A O 1
ATOM 1092 N N . TYR A 1 134 ? 25.925 7.861 0.149 1.00 34.00 134 TYR A N 1
ATOM 1093 C CA . TYR A 1 134 ? 26.607 7.577 -1.108 1.00 34.00 134 TYR A CA 1
ATOM 1094 C C . TYR A 1 134 ? 25.905 8.297 -2.254 1.00 34.00 134 TYR A C 1
ATOM 1096 O O . TYR A 1 134 ? 24.742 8.047 -2.556 1.00 34.00 134 TYR A O 1
ATOM 1104 N N . LYS A 1 135 ? 26.660 9.150 -2.956 1.00 36.03 135 LYS A N 1
ATOM 1105 C CA . LYS A 1 135 ? 26.368 9.581 -4.331 1.00 36.03 135 LYS A CA 1
ATOM 1106 C C . LYS A 1 135 ? 26.538 8.392 -5.296 1.00 36.03 135 LYS A C 1
ATOM 1108 O O . LYS A 1 135 ? 27.314 8.471 -6.246 1.00 36.03 135 LYS A O 1
ATOM 1113 N N . ARG A 1 136 ? 25.884 7.257 -5.033 1.00 36.91 136 ARG A N 1
ATOM 1114 C CA . ARG A 1 136 ? 25.831 6.146 -5.986 1.00 36.91 136 ARG A CA 1
ATOM 1115 C C . ARG A 1 136 ? 24.835 6.555 -7.066 1.00 36.91 136 ARG A C 1
ATOM 1117 O O . ARG A 1 136 ? 23.748 7.041 -6.760 1.00 36.91 136 ARG A O 1
ATOM 1124 N N . LYS A 1 137 ? 25.230 6.437 -8.334 1.00 42.56 137 LYS A N 1
ATOM 1125 C CA . LYS A 1 137 ? 24.314 6.621 -9.463 1.00 42.56 137 LYS A CA 1
ATOM 1126 C C . LYS A 1 137 ? 23.276 5.502 -9.340 1.00 42.56 137 LYS A C 1
ATOM 1128 O O . LYS A 1 137 ? 23.610 4.360 -9.631 1.00 42.56 137 LYS A O 1
ATOM 1133 N N . VAL A 1 138 ? 22.092 5.835 -8.824 1.00 48.06 138 VAL A N 1
ATOM 1134 C CA . VAL A 1 138 ? 20.958 4.913 -8.675 1.00 48.06 138 VAL A CA 1
ATOM 1135 C C . VAL A 1 138 ? 20.731 4.252 -10.031 1.00 48.06 138 VAL A C 1
ATOM 1137 O O . VAL A 1 138 ? 20.477 4.949 -11.018 1.00 48.06 138 VAL A O 1
ATOM 1140 N N . ASN A 1 139 ? 20.918 2.937 -10.099 1.00 49.09 139 ASN A N 1
ATOM 1141 C CA . ASN A 1 139 ? 20.622 2.152 -11.289 1.00 49.09 139 ASN A CA 1
ATOM 1142 C C . ASN A 1 139 ? 19.195 1.576 -11.187 1.00 49.09 139 ASN A C 1
ATOM 1144 O O . ASN A 1 139 ? 18.552 1.635 -10.142 1.00 49.09 139 ASN A O 1
ATOM 1148 N N . THR A 1 140 ? 18.670 1.025 -12.278 1.00 52.31 140 THR A N 1
ATOM 1149 C CA . THR A 1 140 ? 17.316 0.441 -12.315 1.00 52.31 140 THR A CA 1
ATOM 1150 C C . THR A 1 140 ? 17.158 -0.823 -11.463 1.00 52.31 140 THR A C 1
ATOM 1152 O O . THR A 1 140 ? 16.037 -1.233 -11.184 1.00 52.31 140 THR A O 1
ATOM 1155 N N . ARG A 1 141 ? 18.256 -1.434 -11.005 1.00 50.78 141 ARG A N 1
ATOM 1156 C CA . ARG A 1 141 ? 18.248 -2.549 -10.043 1.00 50.78 141 ARG A CA 1
ATOM 1157 C C . ARG A 1 141 ? 18.187 -2.070 -8.588 1.00 50.78 141 ARG A C 1
ATOM 1159 O O . ARG A 1 141 ? 17.722 -2.827 -7.743 1.00 50.78 141 ARG A O 1
ATOM 1166 N N . ASP A 1 142 ? 18.577 -0.820 -8.332 1.00 49.44 142 ASP A N 1
ATOM 1167 C CA . ASP A 1 142 ? 18.477 -0.121 -7.043 1.00 49.44 142 ASP A CA 1
ATOM 1168 C C . ASP A 1 142 ? 17.085 0.500 -6.822 1.00 49.44 142 ASP A C 1
ATOM 1170 O O . ASP A 1 142 ? 16.884 1.264 -5.874 1.00 49.44 142 ASP A O 1
ATOM 1174 N N . LEU A 1 143 ? 16.119 0.230 -7.710 1.00 52.12 143 LEU A N 1
ATOM 1175 C CA . LEU A 1 143 ? 14.746 0.648 -7.473 1.00 52.12 143 LEU A CA 1
ATOM 1176 C C . LEU A 1 143 ? 14.280 0.049 -6.143 1.00 52.12 143 LEU A C 1
ATOM 1178 O O . LEU A 1 143 ? 14.475 -1.154 -5.943 1.00 52.12 143 LEU A O 1
ATOM 1182 N N . PRO A 1 144 ? 13.640 0.838 -5.256 1.00 50.03 144 PRO A N 1
ATOM 1183 C CA . PRO A 1 144 ? 13.053 0.354 -4.009 1.00 50.03 144 PRO A CA 1
ATOM 1184 C C . PRO A 1 144 ? 11.769 -0.432 -4.307 1.00 50.03 144 PRO A C 1
ATOM 1186 O O . PRO A 1 144 ? 10.713 -0.199 -3.727 1.00 50.03 144 PRO A O 1
ATOM 1189 N N . LEU A 1 145 ? 11.855 -1.335 -5.279 1.00 49.09 145 LEU A N 1
ATOM 1190 C CA . LEU A 1 145 ? 10.890 -2.378 -5.501 1.00 49.09 145 LEU A CA 1
ATOM 1191 C C . LEU A 1 145 ? 10.951 -3.273 -4.266 1.00 49.09 145 LEU A C 1
ATOM 1193 O O . LEU A 1 145 ? 12.057 -3.664 -3.874 1.00 49.09 145 LEU A O 1
ATOM 1197 N N . PRO A 1 146 ? 9.803 -3.586 -3.655 1.00 46.03 146 PRO A N 1
ATOM 1198 C CA . PRO A 1 146 ? 9.726 -4.538 -2.567 1.00 46.03 146 PRO A CA 1
ATOM 1199 C C . PRO A 1 146 ? 10.658 -5.739 -2.755 1.00 46.03 146 PRO A C 1
ATOM 1201 O O . PRO A 1 146 ? 10.606 -6.425 -3.780 1.00 46.03 146 PRO A O 1
ATOM 1204 N N . GLN A 1 147 ? 11.550 -5.954 -1.785 1.00 45.56 147 GLN A N 1
ATOM 1205 C CA . GLN A 1 147 ? 12.375 -7.155 -1.716 1.00 45.56 147 GLN A CA 1
ATOM 1206 C C . GLN A 1 147 ? 11.546 -8.255 -1.055 1.00 45.56 147 GLN A C 1
ATOM 1208 O O . GLN A 1 147 ? 11.056 -8.090 0.061 1.00 45.56 147 GLN A O 1
ATOM 1213 N N . PHE A 1 148 ? 11.363 -9.365 -1.765 1.00 54.53 148 PHE A N 1
ATOM 1214 C CA . PHE A 1 148 ? 10.493 -10.450 -1.325 1.00 54.53 148 PHE A CA 1
ATOM 1215 C C . PHE A 1 148 ? 11.209 -11.320 -0.308 1.00 54.53 148 PHE A C 1
ATOM 1217 O O . PHE A 1 148 ? 12.319 -11.797 -0.548 1.00 54.53 148 PHE A O 1
ATOM 1224 N N . VAL A 1 149 ? 10.531 -11.572 0.806 1.00 51.22 149 VAL A N 1
ATOM 1225 C CA . VAL A 1 149 ? 10.945 -12.579 1.775 1.00 51.22 149 VAL A CA 1
ATOM 1226 C C . VAL A 1 149 ? 10.277 -13.890 1.371 1.00 51.22 149 VAL A C 1
ATOM 1228 O O . VAL A 1 149 ? 9.076 -14.066 1.540 1.00 51.22 149 VAL A O 1
ATOM 1231 N N . TYR A 1 150 ? 11.051 -14.795 0.775 1.00 49.69 150 TYR A N 1
ATOM 1232 C CA . TYR A 1 150 ? 10.596 -16.143 0.441 1.00 49.69 150 TYR A CA 1
ATOM 1233 C C . TYR A 1 150 ? 10.635 -17.019 1.695 1.00 49.69 150 TYR A C 1
ATOM 1235 O O . TYR A 1 150 ? 11.713 -17.319 2.195 1.00 49.69 150 TYR A O 1
ATOM 1243 N N . PHE A 1 151 ? 9.481 -17.457 2.196 1.00 54.72 151 PHE A N 1
ATOM 1244 C CA . PHE A 1 151 ? 9.390 -18.272 3.417 1.00 54.72 151 PHE A CA 1
ATOM 1245 C C . PHE A 1 151 ? 9.540 -19.786 3.179 1.00 54.72 151 PHE A C 1
ATOM 1247 O O . PHE A 1 151 ? 9.074 -20.586 3.984 1.00 54.72 151 PHE A O 1
ATOM 1254 N N . GLY A 1 152 ? 10.147 -20.216 2.067 1.00 52.06 152 GLY A N 1
ATOM 1255 C CA . GLY A 1 152 ? 10.269 -21.647 1.754 1.00 52.06 152 GLY A CA 1
ATOM 1256 C C . GLY A 1 152 ? 8.984 -22.295 1.225 1.00 52.06 152 GLY A C 1
ATOM 1257 O O . GLY A 1 152 ? 8.9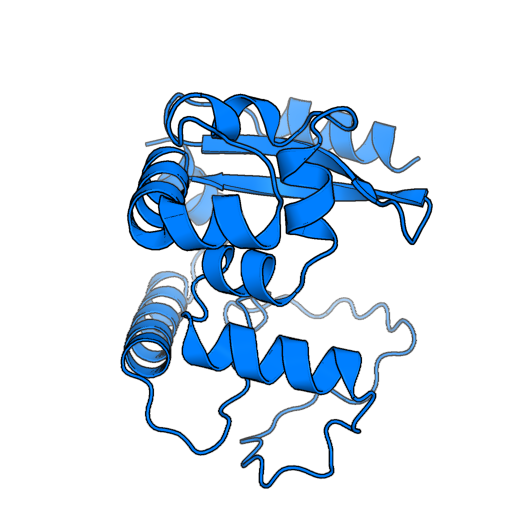80 -23.490 0.944 1.00 52.06 152 GLY A O 1
ATOM 1258 N N . ILE A 1 153 ? 7.906 -21.522 1.073 1.00 57.75 153 ILE A N 1
ATOM 1259 C CA . ILE A 1 153 ? 6.621 -21.970 0.534 1.00 57.75 153 ILE A CA 1
ATOM 1260 C C . ILE A 1 153 ? 6.499 -21.427 -0.885 1.00 57.75 153 ILE A C 1
ATOM 1262 O O . ILE A 1 153 ? 6.674 -20.230 -1.110 1.00 57.75 153 ILE A O 1
ATOM 1266 N N . TYR A 1 154 ? 6.201 -22.308 -1.842 1.00 63.03 154 TYR A N 1
ATOM 1267 C CA . TYR A 1 154 ? 5.870 -21.877 -3.194 1.00 63.03 154 TYR A CA 1
ATOM 1268 C C . TYR A 1 154 ? 4.626 -20.986 -3.157 1.00 63.03 154 TYR A C 1
ATOM 1270 O O . TYR A 1 154 ? 3.569 -21.401 -2.674 1.00 63.03 154 TYR A O 1
ATOM 1278 N N . ASP A 1 155 ? 4.770 -19.773 -3.679 1.00 65.69 155 ASP A N 1
ATOM 1279 C CA . ASP A 1 155 ? 3.703 -18.791 -3.775 1.00 65.69 155 ASP A CA 1
ATOM 1280 C C . ASP A 1 155 ? 3.671 -18.241 -5.204 1.00 65.69 155 ASP A C 1
ATOM 1282 O O . ASP A 1 155 ? 4.641 -17.648 -5.689 1.00 65.69 155 ASP A O 1
ATOM 1286 N N . GLU A 1 156 ? 2.559 -18.491 -5.896 1.00 74.19 156 GLU A N 1
ATOM 1287 C CA . GLU A 1 156 ? 2.365 -18.089 -7.289 1.00 74.19 156 GLU A CA 1
ATOM 1288 C C . GLU A 1 156 ? 2.453 -16.569 -7.473 1.00 74.19 156 GLU A C 1
ATOM 1290 O O . GLU A 1 156 ? 2.966 -16.117 -8.500 1.00 74.19 156 GLU A O 1
ATOM 1295 N N . GLU A 1 157 ? 2.034 -15.781 -6.476 1.00 68.62 157 GLU A N 1
ATOM 1296 C CA . GLU A 1 157 ? 2.087 -14.318 -6.531 1.00 68.62 157 GLU A CA 1
ATOM 1297 C C . GLU A 1 157 ? 3.531 -13.813 -6.434 1.00 68.62 157 GLU A C 1
ATOM 1299 O O . GLU A 1 157 ? 3.923 -12.913 -7.181 1.00 68.62 157 GLU A O 1
ATOM 1304 N N . ILE A 1 158 ? 4.373 -14.451 -5.607 1.00 67.25 158 ILE A N 1
ATOM 1305 C CA . ILE A 1 158 ? 5.812 -14.134 -5.549 1.00 67.25 158 ILE A CA 1
ATOM 1306 C C . ILE A 1 158 ? 6.465 -14.393 -6.909 1.00 67.25 158 ILE A C 1
ATOM 1308 O O . ILE A 1 158 ? 7.232 -13.567 -7.409 1.00 67.25 158 ILE A O 1
ATOM 1312 N N . GLU A 1 159 ? 6.196 -15.550 -7.512 1.00 73.56 159 GLU A N 1
ATOM 1313 C CA . GLU A 1 159 ? 6.810 -15.916 -8.790 1.00 73.56 159 GLU A CA 1
ATOM 1314 C C . GLU A 1 159 ? 6.320 -15.036 -9.940 1.00 73.56 159 GLU A C 1
ATOM 1316 O O . GLU A 1 159 ? 7.100 -14.666 -10.822 1.00 73.56 159 GLU A O 1
ATOM 1321 N N . LYS A 1 160 ? 5.041 -14.653 -9.926 1.00 79.25 160 LYS A N 1
ATOM 1322 C CA . LYS A 1 160 ? 4.491 -13.667 -10.856 1.00 79.25 160 LYS A CA 1
ATOM 1323 C C . LYS A 1 160 ? 5.189 -12.318 -10.702 1.00 79.25 160 LYS A C 1
ATOM 1325 O O . LYS A 1 160 ? 5.690 -11.797 -11.698 1.00 79.25 160 LYS A O 1
ATOM 1330 N N . TYR A 1 161 ? 5.316 -11.813 -9.478 1.00 71.44 161 TYR A N 1
ATOM 1331 C CA . TYR A 1 161 ? 5.990 -10.545 -9.225 1.00 71.44 161 TYR A CA 1
ATOM 1332 C C . TYR A 1 161 ? 7.454 -10.559 -9.679 1.00 71.44 161 TYR A C 1
ATOM 1334 O O . TYR A 1 161 ? 7.912 -9.602 -10.300 1.00 71.44 161 TYR A O 1
ATOM 1342 N N . LYS A 1 162 ? 8.210 -11.633 -9.403 1.00 71.81 162 LYS A N 1
ATOM 1343 C CA . LYS A 1 162 ? 9.614 -11.745 -9.844 1.00 71.81 162 LYS A CA 1
ATOM 1344 C C . LYS A 1 162 ? 9.740 -11.538 -11.354 1.00 71.81 162 LYS A C 1
ATOM 1346 O O . LYS A 1 162 ? 10.585 -10.762 -11.795 1.00 71.81 162 LYS A O 1
ATOM 1351 N N . ARG A 1 163 ? 8.854 -12.171 -12.132 1.00 80.50 163 ARG A N 1
ATOM 1352 C CA . ARG A 1 163 ? 8.805 -12.007 -13.592 1.00 80.50 163 ARG A CA 1
ATOM 1353 C C . ARG A 1 163 ? 8.463 -10.574 -13.996 1.00 80.50 163 ARG A C 1
ATOM 1355 O O . ARG A 1 163 ? 9.129 -10.016 -14.862 1.00 80.50 163 ARG A O 1
ATOM 1362 N N . GLU A 1 164 ? 7.456 -9.968 -13.372 1.00 75.62 164 GLU A N 1
ATOM 1363 C CA . GLU A 1 164 ? 7.060 -8.579 -13.648 1.00 75.62 164 GLU A CA 1
ATOM 1364 C C . GLU A 1 164 ? 8.192 -7.590 -13.335 1.00 75.62 164 GLU A C 1
ATOM 1366 O O . GLU A 1 164 ? 8.477 -6.692 -14.128 1.00 75.62 164 GLU A O 1
ATOM 1371 N N . ARG A 1 165 ? 8.905 -7.797 -12.224 1.00 73.62 165 ARG A N 1
ATOM 1372 C CA . ARG A 1 165 ? 10.075 -7.003 -11.842 1.00 73.62 165 ARG A CA 1
ATOM 1373 C C . ARG A 1 165 ? 11.180 -7.077 -12.888 1.00 73.62 165 ARG A C 1
ATOM 1375 O O . ARG A 1 165 ? 11.725 -6.035 -13.249 1.00 73.62 165 ARG A O 1
ATOM 1382 N N . ASP A 1 166 ? 11.508 -8.267 -13.378 1.00 76.88 166 ASP A N 1
ATOM 1383 C CA . ASP A 1 166 ? 12.552 -8.425 -14.393 1.00 76.88 166 ASP A CA 1
ATOM 1384 C C . ASP A 1 166 ? 12.178 -7.704 -15.698 1.00 76.88 166 ASP A C 1
ATOM 1386 O O . ASP A 1 166 ? 13.017 -7.019 -16.287 1.00 76.88 166 ASP A O 1
ATOM 1390 N N . LEU A 1 167 ? 10.903 -7.761 -16.100 1.00 81.00 167 LEU A N 1
ATOM 1391 C CA . LEU A 1 167 ? 10.393 -7.016 -17.256 1.00 81.00 167 LEU A CA 1
ATOM 1392 C C . LEU A 1 167 ? 10.524 -5.499 -17.069 1.00 81.00 167 LEU A C 1
ATOM 1394 O O . LEU A 1 167 ? 10.963 -4.808 -17.987 1.00 81.00 167 LEU A O 1
ATOM 1398 N N . ILE A 1 168 ? 10.200 -4.980 -15.880 1.00 74.44 168 ILE A N 1
ATOM 1399 C CA . ILE A 1 168 ? 10.371 -3.557 -15.552 1.00 74.44 168 ILE A CA 1
ATOM 1400 C C . ILE A 1 168 ? 11.853 -3.169 -15.617 1.00 74.44 168 ILE A C 1
ATOM 1402 O O . ILE A 1 168 ? 12.199 -2.143 -16.196 1.00 74.44 168 ILE A O 1
ATOM 1406 N N . VAL A 1 169 ? 12.757 -3.977 -15.060 1.00 73.31 169 VAL A N 1
ATOM 1407 C CA . VAL A 1 169 ? 14.197 -3.671 -15.088 1.00 73.31 169 VAL A CA 1
ATOM 1408 C C . VAL A 1 169 ? 14.712 -3.579 -16.526 1.00 73.31 169 VAL A C 1
ATOM 1410 O O . VAL A 1 169 ? 15.414 -2.616 -16.842 1.00 73.31 169 VAL A O 1
ATOM 1413 N N . ILE A 1 170 ? 14.331 -4.532 -17.383 1.00 80.69 170 ILE A N 1
ATOM 1414 C CA . ILE A 1 170 ? 14.696 -4.551 -18.808 1.00 80.69 170 ILE A CA 1
ATOM 1415 C C . ILE A 1 170 ? 14.127 -3.324 -19.526 1.00 80.69 170 ILE A C 1
ATOM 1417 O O . ILE A 1 170 ? 14.853 -2.620 -20.225 1.00 80.69 170 ILE A O 1
ATOM 1421 N N . GLU A 1 171 ? 12.842 -3.025 -19.327 1.00 76.62 171 GLU A N 1
ATOM 1422 C CA . GLU A 1 171 ? 12.166 -1.903 -19.987 1.00 76.62 171 GLU A CA 1
ATOM 1423 C C . GLU A 1 171 ? 12.807 -0.554 -19.636 1.00 76.62 171 GLU A C 1
ATOM 1425 O O . GLU A 1 171 ? 12.852 0.348 -20.474 1.00 76.62 171 GLU A O 1
ATOM 1430 N N . PHE A 1 172 ? 13.327 -0.396 -18.418 1.00 72.69 172 PHE A N 1
ATOM 1431 C CA . PHE A 1 172 ? 13.916 0.858 -17.951 1.00 72.69 172 PHE A CA 1
ATOM 1432 C C . PHE A 1 172 ? 15.438 0.956 -18.153 1.00 72.69 172 PHE A C 1
ATOM 1434 O O . PHE A 1 172 ? 16.014 2.025 -17.916 1.00 72.69 172 PHE A O 1
ATOM 1441 N N . GLU A 1 173 ? 16.104 -0.106 -18.610 1.00 76.81 173 GLU A N 1
ATOM 1442 C CA . GLU A 1 173 ? 17.549 -0.113 -18.833 1.00 76.81 173 GLU A CA 1
ATOM 1443 C C . GLU A 1 173 ? 17.962 0.932 -19.889 1.00 76.81 173 GLU A C 1
ATOM 1445 O O . GLU A 1 173 ? 17.361 1.068 -20.953 1.00 76.81 173 GLU A O 1
ATOM 1450 N N . GLY A 1 174 ? 18.963 1.760 -19.564 1.00 67.44 174 GLY A N 1
ATOM 1451 C CA . GLY A 1 174 ? 19.444 2.836 -20.443 1.00 67.44 174 GLY A CA 1
ATOM 1452 C C . GLY A 1 174 ? 18.511 4.051 -20.599 1.00 67.44 174 GLY A C 1
ATOM 1453 O O . GLY A 1 174 ? 18.910 5.039 -21.219 1.00 67.44 174 GLY A O 1
ATOM 1454 N N . LYS A 1 175 ? 17.302 4.040 -20.016 1.00 71.62 175 LYS A N 1
ATOM 1455 C CA . LYS A 1 175 ? 16.340 5.156 -20.078 1.00 71.62 175 LYS A CA 1
ATOM 1456 C C . LYS A 1 175 ? 16.482 6.107 -18.880 1.00 71.62 175 LYS A C 1
ATOM 1458 O O . LYS A 1 175 ? 16.948 5.743 -17.801 1.00 71.62 175 LYS A O 1
ATOM 1463 N N . LYS A 1 176 ? 16.038 7.364 -19.037 1.00 69.88 176 LYS A N 1
ATOM 1464 C CA . LYS A 1 176 ? 15.901 8.304 -17.906 1.00 69.88 176 LYS A CA 1
ATOM 1465 C C . LYS A 1 176 ? 14.694 7.902 -17.057 1.00 69.88 176 LYS A C 1
ATOM 1467 O O . LYS A 1 176 ? 13.570 8.282 -17.375 1.00 69.88 176 LYS A O 1
ATOM 1472 N N . PHE A 1 177 ? 14.954 7.179 -15.966 1.00 68.19 177 PHE A N 1
ATOM 1473 C CA . PHE A 1 177 ? 13.940 6.604 -15.075 1.00 68.19 177 PHE A CA 1
ATOM 1474 C C . PHE A 1 177 ? 12.791 7.569 -14.737 1.00 68.19 177 PHE A C 1
ATOM 1476 O O . PHE A 1 177 ? 11.643 7.283 -15.062 1.00 68.19 177 PHE A O 1
ATOM 1483 N N . LYS A 1 178 ? 13.099 8.755 -14.186 1.00 68.31 178 LYS A N 1
ATOM 1484 C CA . LYS A 1 178 ? 12.083 9.749 -13.790 1.00 68.31 178 LYS A CA 1
ATOM 1485 C C . LYS A 1 178 ? 11.144 10.123 -14.943 1.00 68.31 178 LYS A C 1
ATOM 1487 O O . LYS A 1 178 ? 9.937 10.153 -14.754 1.00 68.31 178 LYS A O 1
ATOM 1492 N N . SER A 1 179 ? 11.691 10.418 -16.121 1.00 69.00 179 SER A N 1
ATOM 1493 C CA . SER A 1 179 ? 10.893 10.850 -17.274 1.00 69.00 179 SER A CA 1
ATOM 1494 C C . SER A 1 179 ? 9.972 9.739 -17.770 1.00 69.00 179 SER A C 1
ATOM 1496 O O . SER A 1 179 ? 8.815 10.011 -18.061 1.00 69.00 179 SER A O 1
ATOM 1498 N N . LYS A 1 180 ? 10.465 8.494 -17.813 1.00 73.31 180 LYS A N 1
ATOM 1499 C CA . LYS A 1 180 ? 9.679 7.353 -18.290 1.00 73.31 180 LYS A CA 1
ATOM 1500 C C . LYS A 1 180 ? 8.589 6.941 -17.297 1.00 73.31 180 LYS A C 1
ATOM 1502 O O . LYS A 1 180 ? 7.481 6.645 -17.717 1.00 73.31 180 LYS A O 1
ATOM 1507 N N . VAL A 1 181 ? 8.872 6.973 -15.990 1.00 73.88 181 VAL A N 1
ATOM 1508 C CA . VAL A 1 181 ? 7.843 6.731 -14.961 1.00 73.88 181 VAL A CA 1
ATOM 1509 C C . VAL A 1 181 ? 6.743 7.781 -15.043 1.00 73.88 181 VAL A C 1
ATOM 1511 O O . VAL A 1 181 ? 5.574 7.423 -15.031 1.00 73.88 181 VAL A O 1
ATOM 1514 N N . LEU A 1 182 ? 7.101 9.064 -15.156 1.00 71.00 182 LEU A N 1
ATOM 1515 C CA . LEU A 1 182 ? 6.100 10.125 -15.261 1.00 71.00 182 LEU A CA 1
ATOM 1516 C C . LEU A 1 182 ? 5.219 9.953 -16.501 1.00 71.00 182 LEU A C 1
ATOM 1518 O O . LEU A 1 182 ? 4.013 10.073 -16.367 1.00 71.00 182 LEU A O 1
ATOM 1522 N N . GLU A 1 183 ? 5.787 9.584 -17.652 1.00 74.00 183 GLU A N 1
ATOM 1523 C CA . GLU A 1 183 ? 5.019 9.291 -18.873 1.00 74.00 183 GLU A CA 1
ATOM 1524 C C . GLU A 1 183 ? 3.926 8.233 -18.637 1.00 74.00 183 GLU A C 1
ATOM 1526 O O . GLU A 1 183 ? 2.780 8.472 -18.998 1.00 74.00 183 GLU A O 1
ATOM 1531 N N . TYR A 1 184 ? 4.252 7.117 -17.969 1.00 72.62 184 TYR A N 1
ATOM 1532 C CA . TYR A 1 184 ? 3.288 6.053 -17.637 1.00 72.62 184 TYR A CA 1
ATOM 1533 C C . TYR A 1 184 ? 2.228 6.463 -16.605 1.00 72.62 184 TYR A C 1
ATOM 1535 O O . TYR A 1 184 ? 1.191 5.816 -16.497 1.00 72.62 184 TYR A O 1
ATOM 1543 N N . LEU A 1 185 ? 2.505 7.483 -15.793 1.00 67.56 185 LEU A N 1
ATOM 1544 C CA . LEU A 1 185 ? 1.578 7.964 -14.767 1.00 67.56 185 LEU A CA 1
ATOM 1545 C C . LEU A 1 185 ? 0.667 9.090 -15.269 1.00 67.56 185 LEU A C 1
ATOM 1547 O O . LEU A 1 185 ? -0.307 9.418 -14.594 1.00 67.56 185 LEU A O 1
ATOM 1551 N N . THR A 1 186 ? 0.985 9.698 -16.414 1.00 65.12 186 THR A N 1
ATOM 1552 C CA . THR A 1 186 ? 0.260 10.854 -16.962 1.00 65.12 186 THR A CA 1
ATOM 1553 C C . THR A 1 186 ? -0.463 10.585 -18.284 1.00 65.12 186 THR A C 1
ATOM 1555 O O . THR A 1 186 ? -1.213 11.455 -18.729 1.00 65.12 186 THR A O 1
ATOM 1558 N N . HIS A 1 187 ? -0.241 9.429 -18.915 1.00 59.22 187 HIS A N 1
ATOM 1559 C CA . HIS A 1 187 ? -0.850 9.002 -20.181 1.00 59.22 187 HIS A CA 1
ATOM 1560 C C . HIS A 1 187 ? -1.488 7.622 -20.041 1.00 59.22 187 HIS A C 1
ATOM 1562 O O . HIS A 1 187 ? -2.530 7.415 -20.700 1.00 59.22 187 HIS A O 1
#

Solvent-accessible surface area (backbone atoms only — not comparable to full-atom values): 11609 Å² total; per-residue (Å²): 110,70,68,58,54,51,51,55,50,50,77,73,60,70,67,47,74,44,97,53,26,49,72,42,58,31,77,33,92,90,73,81,40,76,43,79,45,78,42,52,43,67,61,49,29,48,54,40,57,76,42,39,72,58,52,30,66,78,52,72,43,88,81,51,44,79,61,54,62,76,43,67,48,44,86,81,35,64,57,54,54,44,35,76,74,30,56,34,55,43,26,40,76,72,61,54,38,67,68,52,10,45,53,52,30,54,36,61,75,65,68,59,64,91,79,80,55,89,56,84,73,81,79,83,91,78,91,80,68,81,87,68,91,66,93,63,82,80,49,69,84,67,50,90,63,85,82,82,83,65,82,79,62,94,48,72,60,60,58,50,48,55,54,54,50,53,54,51,38,61,72,43,59,98,51,64,58,70,64,55,54,48,51,72,59,70,108

Radius of gyration: 18.07 Å; Cα contacts (8 Å, |Δi|>4): 143; chains: 1; bounding box: 44×44×38 Å

pLDDT: mean 71.05, std 18.47, range [28.66, 97.5]

Sequence (187 aa):
EHDKIWQEWNNNNLPINSQAYILTARASNCSGRLMGVFVNVPNMIYILSLNHKLFEKETGVSFDPKFIVEEIGSNTSEFWNSVFENHYLLGILLGYGEKNSFIFNWKVEASMDFQELPFERKNEDCEKSGVVRYKRKVNTRDLPLPQFVYFGIYDEEIEKYKRERDLIVIEFEGKKFKSKVLEYLTH

Nearest PDB structures (foldseek):
  3qml-assembly2_B  TM=3.879E-01  e=1.201E+00  Saccharomyces cerevisiae
  3qml-assembly1_A  TM=3.892E-01  e=2.051E+00  Saccharomyces cerevisiae
  5aqm-assembly2_C  TM=4.680E-01  e=3.717E+00  Homo sapiens
  5ey4-assembly1_A  TM=2.314E-01  e=1.275E+00  Homo sapiens
  6zmd-assembly1_A  TM=2.282E-01  e=1.821E+00  Homo sapiens

Mean predicted aligned error: 12.33 Å

Secondary structure (DSSP, 8-state):
-HHHHHHHHHHHHTT--BTTEEEEEEE-TTTSPEEEEEEEHHHHHHHHHHTHHHHHHHH-----HHHHGGGTT-TT-HHHHHHHH-HHHHHHHTT-HHHHHHHHHHHHHTT--TTSS-------S-S--SS--------TTSS--------SS--HHHHHHHHHHHHHHHHHTTS-HHHHHHHHHH-